Protein AF-A0A9D1J341-F1 (afdb_monomer)

Sequence (202 aa):
MEKDKKALEIASKKSSELDKSTTDIKDTVNNLKKAPIIKNTYTISENDKNKILEYIDKVDKTNADFKRTEKLSVTLNNVDTELEENREKIKILTENNEALSLKVDTLSKNIENKNKEIKELKKDNKHLEELVDYFKDLFGRLVNFIKHKMFGKDKEREDYWGFSKDLYEHGIFSDKTITDIKDDYKWNKENDKYKDHDDFEI

Structure (mmCIF, N/CA/C/O backbone):
data_AF-A0A9D1J341-F1
#
_entry.id   AF-A0A9D1J341-F1
#
loop_
_atom_site.group_PDB
_atom_site.id
_atom_site.type_symbol
_atom_site.label_atom_id
_atom_site.label_alt_id
_atom_site.label_comp_id
_atom_site.label_asym_id
_atom_site.label_entity_id
_atom_site.label_seq_id
_atom_site.pdbx_PDB_ins_code
_atom_site.Cartn_x
_atom_site.Cartn_y
_atom_site.Cartn_z
_atom_site.occupancy
_atom_site.B_iso_or_equiv
_atom_site.auth_seq_id
_atom_site.auth_comp_id
_atom_site.auth_asym_id
_atom_site.auth_atom_id
_atom_site.pdbx_PDB_model_num
ATOM 1 N N . MET A 1 1 ? -8.831 -7.422 37.171 1.00 61.59 1 MET A N 1
ATOM 2 C CA . MET A 1 1 ? -9.740 -8.136 36.246 1.00 61.59 1 MET A CA 1
ATOM 3 C C . MET A 1 1 ? -10.301 -9.432 36.829 1.00 61.59 1 MET A C 1
ATOM 5 O O . MET A 1 1 ? -11.484 -9.469 37.135 1.00 61.59 1 MET A O 1
ATOM 9 N N . GLU A 1 2 ? -9.517 -10.499 37.040 1.00 67.38 2 GLU A N 1
ATOM 10 C CA . GLU A 1 2 ? -10.102 -11.794 37.459 1.00 67.38 2 GLU A CA 1
ATOM 11 C C . GLU A 1 2 ? -10.645 -11.805 38.902 1.00 67.38 2 GLU A C 1
ATOM 13 O O . GLU A 1 2 ? -11.674 -12.419 39.192 1.00 67.38 2 GLU A O 1
ATOM 18 N N . LYS A 1 3 ? -9.996 -11.061 39.804 1.00 72.12 3 LYS A N 1
ATOM 19 C CA . LYS A 1 3 ? -10.470 -10.853 41.180 1.00 72.12 3 LYS A CA 1
ATOM 20 C C . LYS A 1 3 ? -11.786 -10.062 41.222 1.00 72.12 3 LYS A C 1
ATOM 22 O O . LYS A 1 3 ? -12.672 -10.403 42.001 1.00 72.12 3 LYS A O 1
ATOM 27 N N . ASP A 1 4 ? -11.930 -9.070 40.346 1.00 76.94 4 ASP A N 1
ATOM 28 C CA . ASP A 1 4 ? -13.109 -8.196 40.268 1.00 76.94 4 ASP A CA 1
ATOM 29 C C . ASP A 1 4 ? -14.305 -8.936 39.659 1.00 76.94 4 ASP A C 1
ATOM 31 O O . ASP A 1 4 ? -15.428 -8.818 40.144 1.00 76.94 4 ASP A O 1
ATOM 35 N N . LYS A 1 5 ? -14.054 -9.804 38.670 1.00 79.31 5 LYS A N 1
ATOM 36 C CA . LYS A 1 5 ? -15.070 -10.685 38.078 1.00 79.31 5 LYS A CA 1
ATOM 37 C C . LYS A 1 5 ? -15.665 -11.658 39.103 1.00 79.31 5 LYS A C 1
ATOM 39 O O . LYS A 1 5 ? -16.882 -11.787 39.191 1.00 79.31 5 LYS A O 1
ATOM 44 N N . LYS A 1 6 ? -14.823 -12.284 39.937 1.00 84.62 6 LYS A N 1
ATOM 45 C CA . LYS A 1 6 ? -15.282 -13.161 41.034 1.00 84.62 6 LYS A CA 1
ATOM 46 C C . LYS A 1 6 ? -16.080 -12.395 42.092 1.00 84.62 6 LYS A C 1
ATOM 48 O O . LYS A 1 6 ? -17.058 -12.919 42.618 1.00 84.62 6 LYS A O 1
ATOM 53 N N . ALA A 1 7 ? -15.683 -11.161 42.406 1.00 84.25 7 ALA A N 1
ATOM 54 C CA . ALA A 1 7 ? -16.419 -10.316 43.343 1.00 84.25 7 ALA A CA 1
ATOM 55 C C . ALA A 1 7 ? -17.815 -9.942 42.810 1.00 84.25 7 ALA A C 1
ATOM 57 O O . ALA A 1 7 ? -18.781 -10.003 43.572 1.00 84.25 7 ALA A O 1
ATOM 58 N N . LEU A 1 8 ? -17.929 -9.633 41.511 1.00 87.06 8 LEU A N 1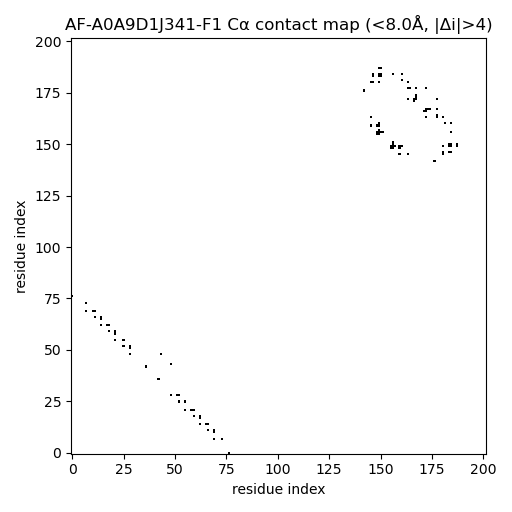
ATOM 59 C CA . LEU A 1 8 ? -19.206 -9.377 40.836 1.00 87.06 8 LEU A CA 1
ATOM 60 C C . LEU A 1 8 ? -20.118 -10.610 40.872 1.00 87.06 8 LEU A C 1
ATOM 62 O O . LEU A 1 8 ? -21.244 -10.520 41.338 1.00 87.06 8 LEU A O 1
ATOM 66 N N . GLU A 1 9 ? -19.618 -11.798 40.524 1.00 87.69 9 GLU A N 1
ATOM 67 C CA . GLU A 1 9 ? -20.426 -13.028 40.594 1.00 87.69 9 GLU A CA 1
ATOM 68 C C . GLU A 1 9 ? -20.990 -13.305 42.002 1.00 87.69 9 GLU A C 1
ATOM 70 O O . GLU A 1 9 ? -22.126 -13.763 42.150 1.00 87.69 9 GLU A O 1
ATOM 75 N N . ILE A 1 10 ? -20.215 -13.018 43.052 1.00 89.69 10 ILE A N 1
ATOM 76 C CA . ILE A 1 10 ? -20.666 -13.154 44.445 1.00 89.69 10 ILE A CA 1
ATOM 77 C C . ILE A 1 10 ? -21.732 -12.101 44.781 1.00 89.69 10 ILE A C 1
ATOM 79 O O . ILE A 1 10 ? -22.728 -12.427 45.430 1.00 89.69 10 ILE A O 1
ATOM 83 N N . ALA A 1 11 ? -21.534 -10.853 44.357 1.00 88.62 11 ALA A N 1
ATOM 84 C CA . ALA A 1 11 ? -22.495 -9.764 44.524 1.00 88.62 11 ALA A CA 1
ATOM 85 C C . ALA A 1 11 ? -23.854 -10.092 43.879 1.00 88.62 11 ALA A C 1
ATOM 87 O O . ALA A 1 11 ? -24.887 -9.999 44.546 1.00 88.62 11 ALA A O 1
ATOM 88 N N . SER A 1 12 ? -23.839 -10.570 42.635 1.00 90.62 12 SER A N 1
ATOM 89 C CA . SER A 1 12 ? -25.017 -11.007 41.876 1.00 90.62 12 SER A CA 1
ATOM 90 C C . SER A 1 12 ? -25.835 -12.076 42.609 1.00 90.62 12 SER A C 1
ATOM 92 O O . SER A 1 12 ? -27.064 -11.985 42.731 1.00 90.62 12 SER A O 1
ATOM 94 N N . LYS A 1 13 ? -25.145 -13.082 43.169 1.00 94.25 13 LYS A N 1
ATOM 95 C CA . LYS A 1 13 ? -25.777 -14.150 43.966 1.00 94.25 13 LYS A CA 1
ATOM 96 C C . LYS A 1 13 ? -26.444 -13.598 45.221 1.00 94.25 13 LYS A C 1
ATOM 98 O O . LYS A 1 13 ? -27.622 -13.866 45.440 1.00 94.25 13 LYS A O 1
ATOM 103 N N . LYS A 1 14 ? -25.731 -12.771 45.993 1.00 94.12 14 LYS A N 1
ATOM 104 C CA . LYS A 1 14 ? -26.267 -12.142 47.213 1.00 94.12 14 LYS A CA 1
ATOM 105 C C . LYS A 1 14 ? -27.485 -11.266 46.927 1.00 94.12 14 LYS A C 1
ATOM 107 O O . LYS A 1 14 ? -28.447 -11.292 47.685 1.00 94.12 14 LYS A O 1
ATOM 112 N N . SER A 1 15 ? -27.469 -10.518 45.825 1.00 94.44 15 SER A N 1
ATOM 113 C CA . SER A 1 15 ? -28.610 -9.698 45.408 1.00 94.44 15 SER A CA 1
ATOM 114 C C . SER A 1 15 ? -29.842 -10.549 45.080 1.00 94.44 15 SER A C 1
ATOM 116 O O . SER A 1 15 ? -30.954 -10.208 45.477 1.00 94.44 15 SER A O 1
ATOM 118 N N . SER A 1 16 ? -29.644 -11.691 44.419 1.00 94.38 16 SER A N 1
ATOM 119 C CA . SER A 1 16 ? -30.725 -12.633 44.097 1.00 94.38 16 SER A CA 1
ATOM 120 C C . SER A 1 16 ? -31.287 -13.338 45.338 1.00 94.38 16 SER A C 1
ATOM 122 O O . SER A 1 16 ? -32.481 -13.617 45.418 1.00 94.38 16 SER A O 1
ATOM 124 N N . GLU A 1 17 ? -30.432 -13.645 46.315 1.00 95.44 17 GLU A N 1
ATOM 125 C CA . GLU A 1 17 ? -30.852 -14.169 47.620 1.00 95.44 17 GLU A CA 1
ATOM 126 C C . GLU A 1 17 ? -31.676 -13.133 48.395 1.00 95.44 17 GLU A C 1
ATOM 128 O O . GLU A 1 17 ? -32.706 -13.479 48.976 1.00 95.44 17 GLU A O 1
ATOM 133 N N . LEU A 1 18 ? -31.278 -11.857 48.336 1.00 95.94 18 LEU A N 1
ATOM 134 C CA . LEU A 1 18 ? -31.971 -10.768 49.017 1.00 95.94 18 LEU A CA 1
ATOM 135 C C . LEU A 1 18 ? -33.395 -10.548 48.485 1.00 95.94 18 LEU A C 1
ATOM 137 O O . LEU A 1 18 ? -34.286 -10.287 49.290 1.00 95.94 18 LEU A O 1
ATOM 141 N N . ASP A 1 19 ? -33.650 -10.712 47.180 1.00 95.12 19 ASP A N 1
ATOM 142 C CA . ASP A 1 19 ? -35.023 -10.624 46.643 1.00 95.12 19 ASP A CA 1
ATOM 143 C C . ASP A 1 19 ? -35.941 -11.671 47.280 1.00 95.12 19 ASP A C 1
ATOM 145 O O . ASP A 1 19 ? -37.073 -11.368 47.664 1.00 95.12 19 ASP A O 1
ATOM 149 N N . LYS A 1 20 ? -35.446 -12.911 47.399 1.00 95.50 20 LYS A N 1
ATOM 150 C CA . LYS A 1 20 ? -36.206 -14.025 47.975 1.00 95.50 20 LYS A CA 1
ATOM 151 C C . LYS A 1 20 ? -36.526 -13.734 49.434 1.00 95.50 20 LYS A C 1
ATOM 153 O O . LYS A 1 20 ? -37.689 -13.739 49.814 1.00 95.50 20 LYS A O 1
ATOM 158 N N . SER A 1 21 ? -35.510 -13.378 50.222 1.00 95.25 21 SER A N 1
ATOM 159 C CA . SER A 1 21 ? -35.699 -13.060 51.641 1.00 95.25 21 SER A CA 1
ATOM 160 C C . SER A 1 21 ? -36.642 -11.876 51.858 1.00 95.25 21 SER A C 1
ATOM 162 O O . SER A 1 21 ? -37.476 -11.918 52.759 1.00 95.25 21 SER A O 1
ATOM 164 N N . THR A 1 22 ? -36.543 -10.826 51.039 1.00 95.88 22 THR A N 1
ATOM 165 C CA . THR A 1 22 ? -37.393 -9.635 51.182 1.00 95.88 22 THR A CA 1
ATOM 166 C C . THR A 1 22 ? -38.845 -9.952 50.817 1.00 95.88 22 THR A C 1
ATOM 168 O O . THR A 1 22 ? -39.751 -9.540 51.540 1.00 95.88 22 THR A O 1
ATOM 171 N N . THR A 1 23 ? -39.069 -10.780 49.788 1.00 95.50 23 THR A N 1
ATOM 172 C CA . THR A 1 23 ? -40.398 -11.300 49.412 1.00 95.50 23 THR A CA 1
ATOM 173 C C . THR A 1 23 ? -41.009 -12.151 50.530 1.00 95.50 23 THR A C 1
ATOM 175 O O . THR A 1 23 ? -42.116 -11.862 50.982 1.00 95.50 23 THR A O 1
ATOM 178 N N . ASP A 1 24 ? -40.263 -13.130 51.051 1.00 95.62 24 ASP A N 1
ATOM 179 C CA . ASP A 1 24 ? -40.734 -14.039 52.105 1.00 95.62 24 ASP A CA 1
ATOM 180 C C . ASP A 1 24 ? -41.125 -13.283 53.390 1.00 95.62 24 ASP A C 1
ATOM 182 O O . ASP A 1 24 ? -42.160 -13.549 54.015 1.00 95.62 24 ASP A O 1
ATOM 186 N N . ILE A 1 25 ? -40.309 -12.299 53.795 1.00 94.50 25 ILE A N 1
ATOM 187 C CA . ILE A 1 25 ? -40.585 -11.469 54.975 1.00 94.50 25 ILE A CA 1
ATOM 188 C C . ILE A 1 25 ? -41.807 -10.580 54.722 1.00 94.50 25 ILE A C 1
ATOM 190 O O . ILE A 1 25 ? -42.661 -10.459 55.603 1.00 94.50 25 ILE A O 1
ATOM 194 N N . LYS A 1 26 ? -41.928 -9.979 53.533 1.00 95.44 26 LYS A N 1
ATOM 195 C CA . LYS A 1 26 ? -43.073 -9.136 53.160 1.00 95.44 26 LYS A CA 1
ATOM 196 C C . LYS A 1 26 ? -44.385 -9.909 53.240 1.00 95.44 26 LYS A C 1
ATOM 198 O O . LYS A 1 26 ? -45.338 -9.429 53.858 1.00 95.44 26 LYS A O 1
ATOM 203 N N . ASP A 1 27 ? -44.407 -11.125 52.704 1.00 94.44 27 ASP A N 1
ATOM 204 C CA . ASP A 1 27 ? -45.562 -12.020 52.770 1.00 94.44 27 ASP A CA 1
ATOM 205 C C . ASP A 1 27 ? -45.895 -12.402 54.214 1.00 94.44 27 ASP A C 1
ATOM 207 O O . ASP A 1 27 ? -47.056 -12.346 54.629 1.00 94.44 27 ASP A O 1
ATOM 211 N N . THR A 1 28 ? -44.880 -12.713 55.022 1.00 93.12 28 THR A N 1
ATOM 212 C CA . THR A 1 28 ? -45.059 -13.019 56.449 1.00 93.12 28 THR A CA 1
ATOM 213 C C . THR A 1 28 ? -45.688 -11.843 57.202 1.00 93.12 28 THR A C 1
ATOM 215 O O . THR A 1 28 ? -46.667 -12.022 57.928 1.00 93.12 28 THR A O 1
ATOM 218 N N . VAL A 1 29 ? -45.167 -10.627 57.007 1.00 92.12 29 VAL A N 1
ATOM 219 C CA . VAL A 1 29 ? -45.644 -9.405 57.675 1.00 92.12 29 VAL A CA 1
ATOM 220 C C . VAL A 1 29 ? -47.069 -9.055 57.238 1.00 92.12 29 VAL A C 1
ATOM 222 O O . VAL A 1 29 ? -47.907 -8.705 58.076 1.00 92.12 29 VAL A O 1
ATOM 225 N N . ASN A 1 30 ? -47.382 -9.190 55.948 1.00 89.81 30 ASN A N 1
ATOM 226 C CA . ASN A 1 30 ? -48.723 -8.938 55.420 1.00 89.81 30 ASN A CA 1
ATOM 227 C C . ASN A 1 30 ? -49.770 -9.876 56.033 1.00 89.81 30 ASN A C 1
ATOM 229 O O . ASN A 1 30 ? -50.846 -9.406 56.411 1.00 89.81 30 ASN A O 1
ATOM 233 N N . ASN A 1 31 ? -49.417 -11.149 56.228 1.00 90.06 31 ASN A N 1
ATOM 234 C CA . ASN A 1 31 ? -50.301 -12.199 56.736 1.00 90.06 31 ASN A CA 1
ATOM 235 C C . ASN A 1 31 ? -50.441 -12.254 58.275 1.00 90.06 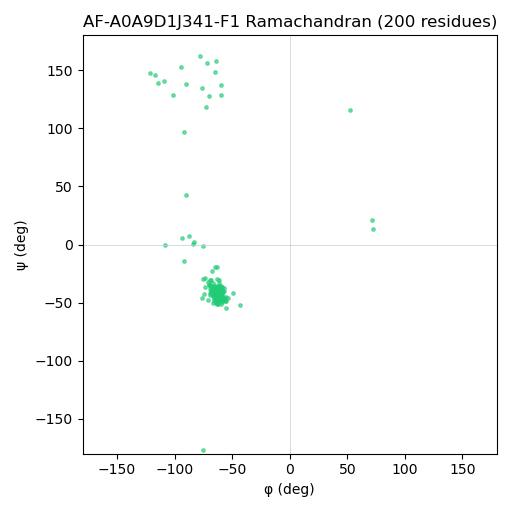31 ASN A C 1
ATOM 237 O O . ASN A 1 31 ? -51.155 -13.119 58.794 1.00 90.06 31 ASN A O 1
ATOM 241 N N . LEU A 1 32 ? -49.805 -11.344 59.028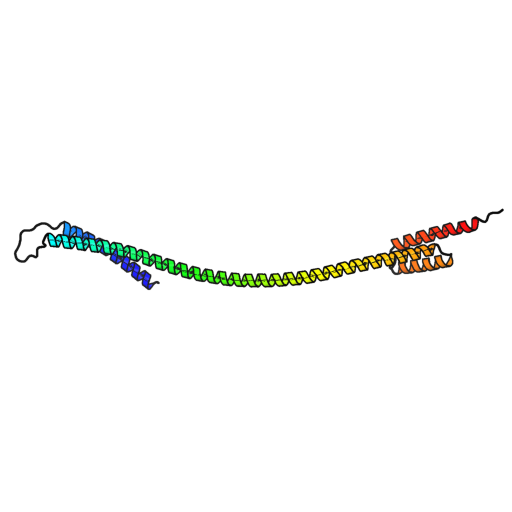 1.00 87.62 32 LEU A N 1
ATOM 242 C CA . LEU A 1 32 ? -49.960 -11.257 60.488 1.00 87.62 32 LEU A CA 1
ATOM 243 C C . LEU A 1 32 ? -51.426 -10.999 60.892 1.00 87.62 32 LEU A C 1
ATOM 245 O O . LEU A 1 32 ? -52.056 -10.049 60.421 1.00 87.62 32 LEU A O 1
ATOM 249 N N . LYS A 1 33 ? -51.953 -11.820 61.813 1.00 80.81 33 LYS A N 1
ATOM 250 C CA . LYS A 1 33 ? -53.325 -11.721 62.349 1.00 80.81 33 LYS A CA 1
ATOM 251 C C . LYS A 1 33 ? -53.373 -10.916 63.652 1.00 80.81 33 LYS A C 1
ATOM 253 O O . LYS A 1 33 ? -52.419 -10.914 64.425 1.00 80.81 33 LYS A O 1
ATOM 258 N N . LYS A 1 34 ? -54.520 -10.288 63.935 1.00 74.12 34 LYS A N 1
ATOM 259 C CA . LYS A 1 34 ? -54.796 -9.647 65.234 1.00 74.12 34 LYS A CA 1
ATOM 260 C C . LYS A 1 34 ? -54.970 -10.733 66.306 1.00 74.12 34 LYS A C 1
ATOM 262 O O . LYS A 1 34 ? -55.765 -11.649 66.107 1.00 74.12 34 LYS A O 1
ATOM 267 N N . ALA A 1 35 ? -54.240 -10.640 67.417 1.00 68.62 35 ALA A N 1
ATOM 268 C CA . ALA A 1 35 ? -54.277 -11.613 68.513 1.00 68.62 35 ALA A CA 1
ATOM 269 C C . ALA A 1 35 ? -54.677 -10.946 69.846 1.00 68.62 35 ALA A C 1
ATOM 271 O O . ALA A 1 35 ? -54.345 -9.777 70.055 1.00 68.62 35 ALA A O 1
ATOM 272 N N . PRO A 1 36 ? -55.379 -11.657 70.753 1.00 67.19 36 PRO A N 1
ATOM 273 C CA . PRO A 1 36 ? -55.638 -11.176 72.110 1.00 67.19 36 PRO A CA 1
ATOM 274 C C . PRO A 1 36 ? -54.328 -11.040 72.905 1.00 67.19 36 PRO A C 1
ATOM 276 O O . PRO A 1 36 ? -53.383 -11.795 72.688 1.00 67.19 36 PRO A O 1
ATOM 279 N N . ILE A 1 37 ? -54.264 -10.075 73.826 1.00 67.75 37 ILE A N 1
ATOM 280 C CA . ILE A 1 37 ? -53.054 -9.801 74.617 1.00 67.75 37 ILE A CA 1
ATOM 281 C C . ILE A 1 37 ? -52.855 -10.922 75.650 1.00 67.75 37 ILE A C 1
ATOM 283 O O . ILE A 1 37 ? -53.691 -11.104 76.535 1.00 67.75 37 ILE A O 1
ATOM 287 N N . ILE A 1 38 ? -51.739 -11.650 75.557 1.00 70.94 38 ILE A N 1
ATOM 288 C CA . ILE A 1 38 ? -51.344 -12.715 76.493 1.00 70.94 38 ILE A CA 1
ATOM 289 C C . ILE A 1 38 ? -50.149 -12.214 77.326 1.00 70.94 38 ILE A C 1
ATOM 291 O O . ILE A 1 38 ? -49.269 -11.516 76.819 1.00 70.94 38 ILE A O 1
ATOM 295 N N . LYS A 1 39 ? -50.103 -12.529 78.630 1.00 65.75 39 LYS A N 1
ATOM 296 C CA . LYS A 1 39 ? -48.951 -12.186 79.490 1.00 65.75 39 LYS A CA 1
ATOM 297 C C . LYS A 1 39 ? -47.676 -12.848 78.942 1.00 65.75 39 LYS A C 1
ATOM 299 O O . LYS A 1 39 ? -47.702 -14.025 78.601 1.00 65.75 39 LYS A O 1
ATOM 304 N N . ASN A 1 40 ? -46.566 -12.104 78.928 1.00 69.44 40 ASN A N 1
ATOM 305 C CA . ASN A 1 40 ? -45.233 -12.531 78.466 1.00 69.44 40 ASN A CA 1
ATOM 306 C C . ASN A 1 40 ? -45.056 -12.718 76.938 1.00 69.44 40 ASN A C 1
ATOM 308 O O . ASN A 1 40 ? -44.118 -13.395 76.526 1.00 69.44 40 ASN A O 1
ATOM 312 N N . THR A 1 41 ? -45.892 -12.108 76.086 1.00 73.12 41 THR A N 1
ATOM 313 C CA . THR A 1 41 ? -45.688 -12.093 74.618 1.00 73.12 41 THR A CA 1
ATOM 314 C C . THR A 1 41 ? -45.421 -10.685 74.082 1.00 73.12 41 THR A C 1
ATOM 316 O O . THR A 1 41 ? -46.105 -9.740 74.473 1.00 73.12 41 THR A O 1
ATOM 319 N N . TYR A 1 42 ? -44.477 -10.546 73.145 1.00 74.56 42 TYR A N 1
ATOM 320 C CA . TYR A 1 42 ? -44.270 -9.304 72.393 1.00 74.56 42 TYR A CA 1
ATOM 321 C C . TYR A 1 42 ? -45.355 -9.144 71.320 1.00 74.56 42 TYR A C 1
ATOM 323 O O . TYR A 1 42 ? -45.662 -10.092 70.600 1.00 74.56 42 TYR A O 1
ATOM 331 N N . THR A 1 43 ? -45.930 -7.947 71.208 1.00 79.31 43 THR A N 1
ATOM 332 C CA . THR A 1 43 ? -46.931 -7.608 70.184 1.00 79.31 43 THR A CA 1
ATOM 333 C C . THR A 1 43 ? -46.391 -6.507 69.278 1.00 79.31 43 THR A C 1
ATOM 335 O O . THR A 1 43 ? -45.639 -5.644 69.727 1.00 79.31 43 THR A O 1
ATOM 338 N N . ILE A 1 44 ? -46.748 -6.552 67.994 1.00 84.06 44 ILE A N 1
ATOM 339 C CA . ILE A 1 44 ? -46.400 -5.518 67.014 1.00 84.06 44 ILE A CA 1
ATOM 340 C C . ILE A 1 44 ? -47.625 -4.634 66.802 1.00 84.06 44 ILE A C 1
ATOM 342 O O . ILE A 1 44 ? -48.719 -5.134 66.534 1.00 84.06 44 ILE A O 1
ATOM 346 N N . SER A 1 45 ? -47.437 -3.319 66.923 1.00 87.31 45 SER A N 1
ATOM 347 C CA . SER A 1 45 ? -48.484 -2.353 66.604 1.00 87.31 45 SER A CA 1
ATOM 348 C C . SER A 1 45 ? -48.704 -2.272 65.091 1.00 87.31 45 SER A C 1
ATOM 350 O O . SER A 1 45 ? -47.804 -2.545 64.298 1.00 87.31 45 SER A O 1
ATOM 352 N N . GLU A 1 46 ? -49.891 -1.845 64.666 1.00 86.62 46 GLU A N 1
ATOM 353 C CA . GLU A 1 46 ? -50.185 -1.642 63.240 1.00 86.62 46 GLU A CA 1
ATOM 354 C C . GLU A 1 46 ? -49.267 -0.573 62.615 1.00 86.62 46 GLU A C 1
ATOM 356 O O . GLU A 1 46 ? -48.824 -0.711 61.477 1.00 86.62 46 GLU A O 1
ATOM 361 N N . ASN A 1 47 ? -48.880 0.437 63.400 1.00 90.50 47 ASN A N 1
ATOM 362 C CA . ASN A 1 47 ? -47.909 1.447 62.986 1.00 90.50 47 ASN A CA 1
ATOM 363 C C . ASN A 1 47 ? -46.514 0.842 62.752 1.00 90.50 47 ASN A C 1
ATOM 365 O O . ASN A 1 47 ? -45.879 1.115 61.737 1.00 90.50 47 ASN A O 1
ATOM 369 N N . ASP A 1 48 ? -46.034 -0.008 63.663 1.00 91.69 48 ASP A N 1
ATOM 370 C CA . ASP A 1 48 ? -44.717 -0.637 63.514 1.00 91.69 48 ASP A CA 1
ATOM 371 C C . ASP A 1 48 ? -44.710 -1.692 62.401 1.00 91.69 48 ASP A C 1
ATOM 373 O O . ASP A 1 48 ? -43.720 -1.797 61.679 1.00 91.69 48 ASP A O 1
ATOM 377 N N . LYS A 1 49 ? -45.832 -2.395 62.172 1.00 91.19 49 LYS A N 1
ATOM 378 C CA . LYS A 1 49 ? -46.030 -3.239 60.981 1.00 91.19 49 LYS A CA 1
ATOM 379 C C . LYS A 1 49 ? -45.821 -2.431 59.696 1.00 91.19 49 LYS A C 1
ATOM 381 O O . LYS A 1 49 ? -45.074 -2.865 58.822 1.00 91.19 49 LYS A O 1
ATOM 386 N N . ASN A 1 50 ? -46.436 -1.252 59.592 1.00 93.00 50 ASN A N 1
ATOM 387 C CA . ASN A 1 50 ? -46.296 -0.397 58.411 1.00 93.00 50 ASN A CA 1
ATOM 388 C C . ASN A 1 50 ? -44.857 0.109 58.233 1.00 93.00 50 ASN A C 1
ATOM 390 O O . ASN A 1 50 ? -44.339 0.064 57.121 1.00 93.00 50 ASN A O 1
ATOM 394 N N . LYS A 1 51 ? -44.161 0.487 59.316 1.00 95.88 51 LYS A N 1
ATOM 395 C CA . LYS A 1 51 ? -42.732 0.857 59.251 1.00 95.88 51 LYS A CA 1
ATOM 396 C C . LYS A 1 51 ? -41.851 -0.283 58.733 1.00 95.88 51 LYS A C 1
ATOM 398 O O . LYS A 1 51 ? -40.904 -0.031 57.991 1.00 95.88 51 LYS A O 1
ATOM 403 N N . ILE A 1 52 ? -42.144 -1.528 59.120 1.00 95.00 52 ILE A N 1
ATOM 404 C CA . ILE A 1 52 ? -41.427 -2.708 58.616 1.00 95.00 52 ILE A CA 1
ATOM 405 C C . ILE A 1 52 ? -41.669 -2.869 57.111 1.00 95.00 52 ILE A C 1
ATOM 407 O O . ILE A 1 52 ? -40.710 -3.058 56.368 1.00 95.00 52 ILE A O 1
ATOM 411 N N . LEU A 1 53 ? -42.916 -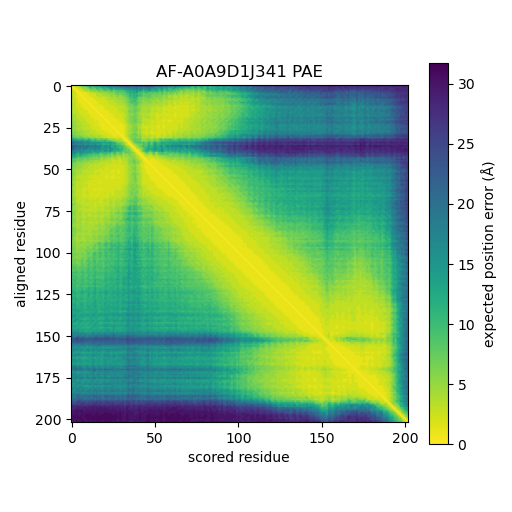2.741 56.647 1.00 94.81 53 LEU A N 1
ATOM 412 C CA . LEU A 1 53 ? -43.241 -2.803 55.216 1.00 94.81 53 LEU A CA 1
ATOM 413 C C . LEU A 1 53 ? -42.542 -1.694 54.415 1.00 94.81 53 LEU A C 1
ATOM 415 O O . LEU A 1 53 ? -41.959 -1.970 53.370 1.00 94.81 53 LEU A O 1
ATOM 419 N N . GLU A 1 54 ? -42.509 -0.464 54.931 1.00 97.00 54 GLU A N 1
ATOM 420 C CA . GLU A 1 54 ? -41.757 0.634 54.311 1.00 97.00 54 GLU A CA 1
ATOM 421 C C . GLU A 1 54 ? -40.249 0.354 54.251 1.00 97.00 54 GLU A C 1
ATOM 423 O O . GLU A 1 54 ? -39.580 0.736 53.288 1.00 97.00 54 GLU A O 1
ATOM 428 N N . TYR A 1 55 ? -39.687 -0.291 55.277 1.00 97.19 55 TYR A N 1
ATOM 429 C CA . TYR A 1 55 ? -38.281 -0.689 55.278 1.00 97.19 55 TYR A CA 1
ATOM 430 C C . TYR A 1 55 ? -38.000 -1.768 54.227 1.00 97.19 55 TYR A C 1
ATOM 432 O O . TYR A 1 55 ? -37.040 -1.637 53.474 1.00 97.19 55 TYR A O 1
ATOM 440 N N . ILE A 1 56 ? -38.860 -2.782 54.126 1.00 97.06 56 ILE A N 1
ATOM 441 C CA . ILE A 1 56 ? -38.805 -3.827 53.091 1.00 97.06 56 ILE A CA 1
ATOM 442 C C . ILE A 1 56 ? -38.829 -3.190 51.693 1.00 97.06 56 ILE A C 1
ATOM 444 O O . ILE A 1 56 ? -37.953 -3.477 50.882 1.00 97.06 56 ILE A O 1
ATOM 448 N N . ASP A 1 57 ? -39.730 -2.237 51.437 1.00 96.31 57 ASP A N 1
ATOM 449 C CA . ASP A 1 57 ? -39.776 -1.512 50.158 1.00 96.31 57 ASP A CA 1
ATOM 450 C C . ASP A 1 57 ? -38.486 -0.722 49.871 1.00 96.31 57 ASP A C 1
ATOM 452 O O . ASP A 1 57 ? -38.061 -0.599 48.718 1.00 96.31 57 ASP A O 1
ATOM 456 N N . LYS A 1 58 ? -37.842 -0.157 50.903 1.00 97.69 58 LYS A N 1
ATOM 457 C CA . LYS A 1 58 ? -36.534 0.506 50.755 1.00 97.69 58 LYS A CA 1
ATOM 458 C C . LYS A 1 58 ? -35.431 -0.499 50.426 1.00 97.69 58 LYS A C 1
ATOM 460 O O . LYS A 1 58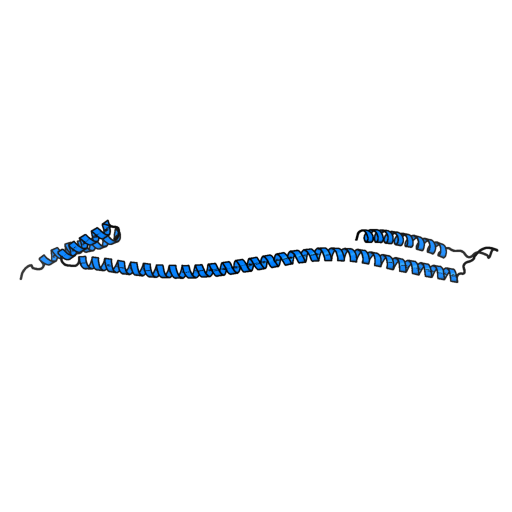 ? -34.575 -0.183 49.598 1.00 97.69 58 LYS A O 1
ATOM 465 N N . VAL A 1 59 ? -35.448 -1.682 51.040 1.00 97.00 59 VAL A N 1
ATOM 466 C CA . VAL A 1 59 ? -34.509 -2.773 50.737 1.00 97.00 59 VAL A CA 1
ATOM 467 C C . VAL A 1 59 ? -34.683 -3.235 49.288 1.00 97.00 59 VAL A C 1
ATOM 469 O O . VAL A 1 59 ? -33.693 -3.265 48.561 1.00 97.00 59 VAL A O 1
ATOM 472 N N . ASP A 1 60 ? -35.919 -3.469 48.833 1.00 96.81 60 ASP A N 1
ATOM 473 C CA . ASP A 1 60 ? -36.231 -3.856 47.447 1.00 96.81 60 ASP A CA 1
ATOM 474 C C . ASP A 1 60 ? -35.690 -2.830 46.436 1.00 96.81 60 ASP A C 1
ATOM 476 O O . ASP A 1 60 ? -34.990 -3.179 45.479 1.00 96.81 60 ASP A O 1
ATOM 480 N N . LYS A 1 61 ? -35.961 -1.537 46.668 1.00 97.00 61 LYS A N 1
ATOM 481 C CA . LYS A 1 61 ? -35.465 -0.443 45.812 1.00 97.00 61 LYS A CA 1
ATOM 482 C C . LYS A 1 61 ? -33.938 -0.390 45.785 1.00 97.00 61 LYS A C 1
ATOM 484 O O . LYS A 1 61 ? -33.349 -0.290 44.711 1.00 97.00 61 LYS A O 1
ATOM 489 N N . THR A 1 62 ? -33.303 -0.516 46.948 1.00 96.75 62 THR A N 1
ATOM 490 C CA . THR A 1 62 ? -31.838 -0.516 47.068 1.00 96.75 62 THR A CA 1
ATOM 491 C C . THR A 1 62 ? -31.223 -1.711 46.338 1.00 96.75 62 THR A C 1
ATOM 493 O O . THR A 1 62 ? -30.225 -1.557 45.637 1.00 96.75 62 THR A O 1
ATOM 496 N N . ASN A 1 63 ? -31.829 -2.898 46.439 1.00 96.50 63 ASN A N 1
ATOM 497 C CA . ASN A 1 63 ? -31.359 -4.091 45.738 1.00 96.50 63 ASN A CA 1
ATOM 498 C C . ASN A 1 63 ? -31.501 -3.951 44.212 1.00 96.50 63 ASN A C 1
ATOM 500 O O . ASN A 1 63 ? -30.624 -4.374 43.457 1.00 96.50 63 ASN A O 1
ATOM 504 N N . ALA A 1 64 ? -32.569 -3.302 43.741 1.00 95.88 64 ALA A N 1
ATOM 505 C CA . ALA A 1 64 ? -32.732 -2.983 42.325 1.00 95.88 64 ALA A CA 1
ATOM 506 C C . ALA A 1 64 ? -31.639 -2.022 41.815 1.00 95.88 64 ALA A C 1
ATOM 508 O O . ALA A 1 64 ? -31.076 -2.248 40.741 1.00 95.88 64 ALA A O 1
ATOM 509 N N . ASP A 1 65 ? -31.295 -0.984 42.584 1.00 95.75 65 ASP A N 1
ATOM 510 C CA . ASP A 1 65 ? -30.192 -0.070 42.254 1.00 95.75 65 ASP A CA 1
ATOM 511 C C . ASP A 1 65 ? -28.826 -0.768 42.290 1.00 95.75 65 ASP A C 1
ATOM 513 O O . ASP A 1 65 ? -27.968 -0.524 41.433 1.00 95.75 65 ASP A O 1
ATOM 517 N N . PHE A 1 66 ? -28.639 -1.710 43.215 1.00 94.56 66 PHE A N 1
ATOM 518 C CA . PHE A 1 66 ? -27.442 -2.541 43.277 1.00 94.56 66 PHE A CA 1
ATOM 519 C C . PHE A 1 66 ? -27.250 -3.378 42.001 1.00 94.56 66 PHE A C 1
ATOM 521 O O . PHE A 1 66 ? -26.181 -3.325 41.392 1.00 94.56 66 PHE A O 1
ATOM 528 N N . LYS A 1 67 ? -28.294 -4.065 41.518 1.00 93.94 67 LYS A N 1
ATOM 529 C CA . LYS A 1 67 ? -28.248 -4.830 40.252 1.00 93.94 67 LYS A CA 1
ATOM 530 C C . LYS A 1 67 ? -27.921 -3.956 39.042 1.00 93.94 67 LYS A C 1
ATOM 532 O O . LYS A 1 67 ? -27.179 -4.365 38.148 1.00 93.94 67 LYS A O 1
ATOM 537 N N . ARG A 1 68 ? -28.466 -2.733 38.995 1.00 94.50 68 ARG A N 1
ATOM 538 C CA . ARG A 1 68 ? -28.132 -1.757 37.940 1.00 94.50 68 ARG A CA 1
ATOM 539 C C . ARG A 1 68 ? -26.649 -1.390 37.982 1.00 94.50 68 ARG A C 1
ATOM 541 O O . ARG A 1 68 ? -26.005 -1.345 36.936 1.00 94.50 68 ARG A O 1
ATOM 548 N N . THR A 1 69 ? -26.114 -1.175 39.181 1.00 92.19 69 THR A N 1
ATOM 549 C CA . THR A 1 69 ? -24.701 -0.833 39.402 1.00 92.19 69 THR A CA 1
ATOM 550 C C . THR A 1 69 ? -23.771 -1.980 39.016 1.00 92.19 69 THR A C 1
ATOM 552 O O . THR A 1 69 ? -22.752 -1.758 38.366 1.00 92.19 69 THR A O 1
ATOM 555 N N . GLU A 1 70 ? -24.139 -3.219 39.330 1.00 90.00 70 GLU A N 1
ATOM 556 C CA . GLU A 1 70 ? -23.409 -4.403 38.881 1.00 90.00 70 GLU A CA 1
ATOM 557 C C . GLU A 1 70 ? -23.335 -4.483 37.350 1.00 90.00 70 GLU A C 1
ATOM 559 O O . GLU A 1 70 ? -22.246 -4.634 36.788 1.00 90.00 70 GLU A O 1
ATOM 564 N N . LYS A 1 71 ? -24.473 -4.322 36.660 1.00 90.25 71 LYS A N 1
ATOM 565 C CA . LYS A 1 71 ? -24.501 -4.329 35.191 1.00 90.25 71 LYS A CA 1
ATOM 566 C C . LYS A 1 71 ? -23.592 -3.242 34.610 1.00 90.25 71 LYS A C 1
ATOM 568 O O . LYS A 1 71 ? -22.887 -3.488 33.627 1.00 90.25 71 LYS A O 1
ATOM 573 N N . LEU A 1 72 ? -23.591 -2.055 35.219 1.00 93.44 72 LEU A N 1
ATOM 574 C CA . LEU A 1 72 ? -22.705 -0.961 34.827 1.00 93.44 72 LEU A CA 1
ATOM 575 C C . LEU A 1 72 ? -21.230 -1.337 35.021 1.00 93.44 72 LEU A C 1
ATOM 577 O O . LEU A 1 72 ? -20.430 -1.101 34.124 1.00 93.44 72 LEU A O 1
ATOM 581 N N . SER A 1 73 ? -20.875 -1.976 36.137 1.00 91.00 73 SER A N 1
ATOM 582 C CA . SER A 1 73 ? -19.501 -2.413 36.410 1.00 91.00 73 SER A CA 1
ATOM 583 C C . SER A 1 73 ? -18.994 -3.439 35.389 1.00 91.00 73 SER A C 1
ATOM 585 O O . SER A 1 73 ? -17.884 -3.296 34.879 1.00 91.00 73 SER A O 1
ATOM 587 N N . VAL A 1 74 ? -19.819 -4.426 35.019 1.00 88.38 74 VAL A N 1
ATOM 588 C CA . VAL A 1 74 ? -19.476 -5.387 33.953 1.00 88.38 74 VAL A CA 1
ATOM 589 C C . VAL A 1 74 ? -19.282 -4.673 32.614 1.00 88.38 74 VAL A C 1
ATOM 591 O O . VAL A 1 74 ? -18.317 -4.943 31.904 1.00 88.38 74 VAL A O 1
ATOM 594 N N . THR A 1 75 ? -20.170 -3.730 32.288 1.00 91.44 75 THR A N 1
ATOM 595 C CA . THR A 1 75 ? -20.081 -2.953 31.043 1.00 91.44 75 THR A CA 1
ATOM 596 C C . THR A 1 75 ? -18.796 -2.124 30.999 1.00 91.44 75 THR A C 1
ATOM 598 O O . THR A 1 75 ? -18.123 -2.112 29.974 1.00 91.44 75 THR A O 1
ATOM 601 N N . LEU A 1 76 ? -18.415 -1.485 32.109 1.00 93.25 76 LEU A N 1
ATOM 602 C CA . LEU A 1 76 ? -17.178 -0.707 32.202 1.00 93.25 76 LEU A CA 1
ATOM 603 C C . LEU A 1 76 ? -15.929 -1.570 31.999 1.00 93.25 76 LEU A C 1
ATOM 605 O O . LEU A 1 76 ? -15.042 -1.157 31.263 1.00 93.25 76 LEU A O 1
ATOM 609 N N . ASN A 1 77 ? -15.874 -2.774 32.577 1.00 89.12 77 ASN A N 1
ATOM 610 C CA . ASN A 1 77 ? -14.744 -3.688 32.369 1.00 89.12 77 ASN A CA 1
ATOM 611 C C . ASN A 1 77 ? -14.603 -4.118 30.899 1.00 89.12 77 ASN A C 1
ATOM 613 O O . ASN A 1 77 ? -13.487 -4.230 30.389 1.00 89.12 77 ASN A O 1
ATOM 617 N N . ASN A 1 78 ? -15.726 -4.353 30.213 1.00 90.19 78 ASN A N 1
ATOM 618 C CA . ASN A 1 78 ? -15.707 -4.684 28.788 1.00 90.19 78 ASN A CA 1
ATOM 619 C C . ASN A 1 78 ? -15.201 -3.497 27.957 1.00 90.19 78 ASN A C 1
ATOM 621 O O . ASN A 1 78 ? -14.326 -3.679 27.119 1.00 90.19 78 ASN A O 1
ATOM 625 N N . VAL A 1 79 ? -15.695 -2.286 28.237 1.00 95.44 79 VAL A N 1
ATOM 626 C CA . VAL A 1 79 ? -15.236 -1.057 27.570 1.00 95.44 79 VAL A CA 1
ATOM 627 C C . VAL A 1 79 ? -13.742 -0.823 27.798 1.00 95.44 79 VAL A C 1
ATOM 629 O O . VAL A 1 79 ? -13.038 -0.479 26.857 1.00 95.44 79 VAL A O 1
ATOM 632 N N . ASP A 1 80 ? -13.241 -1.032 29.016 1.00 93.38 80 ASP A N 1
ATOM 633 C CA . ASP A 1 80 ? -11.816 -0.883 29.341 1.00 93.38 80 ASP A CA 1
ATOM 634 C C . ASP A 1 80 ? -10.946 -1.861 28.532 1.00 93.38 80 ASP A C 1
ATOM 636 O O . ASP A 1 80 ? -9.951 -1.470 27.925 1.00 93.38 80 ASP A O 1
ATOM 640 N N . THR A 1 81 ? -11.392 -3.117 28.420 1.00 92.31 81 THR A N 1
ATOM 641 C CA . THR A 1 81 ? -10.715 -4.143 27.608 1.00 92.31 81 THR A CA 1
ATOM 642 C C . THR A 1 81 ? -10.704 -3.766 26.123 1.00 92.31 81 THR A C 1
ATOM 644 O O . THR A 1 81 ? -9.656 -3.809 25.482 1.00 92.31 81 THR A O 1
ATOM 647 N N . GLU A 1 82 ? -11.847 -3.345 25.572 1.00 96.56 82 GLU A N 1
ATOM 648 C CA . GLU A 1 82 ? -11.943 -2.904 24.174 1.00 96.56 82 GLU A CA 1
ATOM 649 C C . GLU A 1 82 ? -11.069 -1.671 23.896 1.00 96.56 82 GLU A C 1
ATOM 651 O O . GLU A 1 82 ? -10.470 -1.563 22.824 1.00 96.56 82 GLU A O 1
ATOM 656 N N . LEU A 1 83 ? -10.970 -0.736 24.847 1.00 98.25 83 LEU A N 1
ATOM 657 C CA . LEU A 1 83 ? -10.108 0.439 24.727 1.00 98.25 83 LEU A CA 1
ATOM 658 C C . LEU A 1 83 ? -8.626 0.059 24.682 1.00 98.25 83 LEU A C 1
ATOM 660 O O . LEU A 1 83 ? -7.906 0.598 23.841 1.00 98.25 83 LEU A O 1
ATOM 664 N N . GLU A 1 84 ? -8.176 -0.865 25.529 1.00 97.00 84 GLU A N 1
ATOM 665 C CA . GLU A 1 84 ? -6.798 -1.372 25.500 1.00 97.00 84 GLU A CA 1
ATOM 666 C C . GLU A 1 84 ? -6.482 -2.085 24.179 1.00 97.00 84 GLU A C 1
ATOM 668 O O . GLU A 1 84 ? -5.493 -1.764 23.516 1.00 97.00 84 GLU A O 1
ATOM 673 N N . GLU A 1 85 ? -7.366 -2.969 23.709 1.00 97.25 85 GLU A N 1
ATOM 674 C CA . GLU A 1 85 ? -7.193 -3.623 22.407 1.00 97.25 85 GLU A CA 1
ATOM 675 C C . GLU A 1 85 ? -7.138 -2.615 21.250 1.00 97.25 85 GLU A C 1
ATOM 677 O O . GLU A 1 85 ? -6.350 -2.760 20.311 1.00 97.25 85 GLU A O 1
ATOM 682 N N . ASN A 1 86 ? -7.979 -1.580 21.297 1.00 98.50 86 ASN A N 1
ATOM 683 C CA . ASN A 1 86 ? -8.002 -0.544 20.273 1.00 98.50 86 ASN A CA 1
ATOM 684 C C . ASN A 1 86 ? -6.753 0.345 20.320 1.00 98.50 86 ASN A C 1
ATOM 686 O O . ASN A 1 86 ? -6.268 0.739 19.260 1.00 98.50 86 ASN A O 1
ATOM 690 N N . ARG A 1 87 ? -6.190 0.621 21.503 1.00 98.56 87 ARG A N 1
ATOM 691 C CA . ARG A 1 87 ? -4.914 1.344 21.644 1.00 98.56 87 ARG A CA 1
ATOM 692 C C . ARG A 1 87 ? -3.772 0.600 20.962 1.00 98.56 87 ARG A C 1
ATOM 694 O O . ARG A 1 87 ? -3.041 1.211 20.184 1.00 98.56 87 ARG A O 1
ATOM 701 N N . GLU A 1 88 ? -3.665 -0.710 21.174 1.00 98.31 88 GLU A N 1
ATOM 702 C CA . GLU A 1 88 ? -2.637 -1.527 20.517 1.00 98.31 88 GLU A CA 1
ATOM 703 C C . GLU A 1 88 ? -2.828 -1.576 18.994 1.00 98.31 88 GLU A C 1
ATOM 705 O O . GLU A 1 88 ? -1.874 -1.392 18.235 1.00 98.31 88 GLU A O 1
ATOM 710 N N . LYS A 1 89 ? -4.072 -1.718 18.513 1.00 98.56 89 LYS A N 1
ATOM 711 C CA . LYS A 1 89 ? -4.370 -1.644 17.069 1.00 98.56 89 LYS A CA 1
ATOM 712 C C . LYS A 1 89 ? -3.963 -0.294 16.472 1.00 98.56 89 LYS A C 1
ATOM 714 O O . LYS A 1 89 ? -3.357 -0.263 15.402 1.00 98.56 89 LYS A O 1
ATOM 719 N N . ILE A 1 90 ? -4.272 0.815 17.149 1.00 98.62 90 ILE A N 1
ATOM 720 C CA . ILE A 1 90 ? -3.898 2.168 16.706 1.00 98.62 90 ILE A CA 1
ATOM 721 C C . ILE A 1 90 ? -2.377 2.315 16.643 1.00 98.62 90 ILE A C 1
ATOM 723 O O . ILE A 1 90 ? -1.864 2.864 15.667 1.00 98.62 90 ILE A O 1
ATOM 727 N N . LYS A 1 91 ? -1.651 1.796 17.636 1.00 98.62 91 LYS A N 1
ATOM 728 C CA . LYS A 1 91 ? -0.187 1.828 17.660 1.00 98.62 91 LYS A CA 1
ATOM 729 C C . LYS A 1 91 ? 0.413 1.103 16.452 1.00 98.62 91 LYS A C 1
ATOM 731 O O . LYS A 1 91 ? 1.179 1.708 15.708 1.00 98.62 91 LYS A O 1
ATOM 736 N N . ILE A 1 92 ? -0.019 -0.133 16.189 1.00 98.50 92 ILE A N 1
ATOM 737 C CA . ILE A 1 92 ? 0.443 -0.925 15.035 1.00 98.50 92 ILE A CA 1
ATOM 738 C C . ILE A 1 92 ? 0.129 -0.213 13.710 1.00 98.50 92 ILE A C 1
ATOM 740 O O . ILE A 1 92 ? 0.966 -0.152 12.811 1.00 98.50 92 ILE A O 1
ATOM 744 N N . LEU A 1 93 ? -1.080 0.339 13.567 1.00 98.69 93 LEU A N 1
ATOM 745 C CA . LEU A 1 93 ? -1.465 1.084 12.364 1.00 98.69 93 LEU A CA 1
ATOM 746 C C . LEU A 1 93 ? -0.628 2.356 12.176 1.00 98.69 93 LEU A C 1
ATOM 748 O O . LEU A 1 93 ? -0.303 2.706 11.042 1.00 98.69 93 LEU A O 1
ATOM 752 N N . THR A 1 94 ? -0.258 3.022 13.268 1.00 98.56 94 THR A N 1
ATOM 753 C CA . THR A 1 94 ? 0.592 4.218 13.237 1.00 98.56 94 THR A CA 1
ATOM 754 C C . THR A 1 94 ? 2.000 3.871 12.760 1.00 98.56 94 THR A C 1
ATOM 756 O O . THR A 1 94 ? 2.467 4.458 11.787 1.00 98.56 94 THR A O 1
ATOM 759 N N . GLU A 1 95 ? 2.627 2.851 13.351 1.00 98.31 95 GLU A N 1
ATOM 760 C CA . GLU A 1 95 ? 3.956 2.366 12.946 1.00 98.31 95 GLU A CA 1
ATOM 761 C C . GLU A 1 95 ? 3.975 1.923 11.468 1.00 98.31 95 GLU A C 1
ATOM 763 O O . GLU A 1 95 ? 4.891 2.254 10.710 1.00 98.31 95 GLU A O 1
ATOM 768 N N . ASN A 1 96 ? 2.922 1.235 11.011 1.00 98.44 96 ASN A N 1
ATOM 769 C CA . ASN A 1 96 ? 2.784 0.835 9.609 1.00 98.44 96 ASN A CA 1
ATOM 770 C C . ASN A 1 96 ? 2.671 2.036 8.657 1.00 98.44 96 ASN A C 1
ATOM 772 O O . ASN A 1 96 ? 3.269 2.025 7.578 1.00 98.44 96 ASN A O 1
ATOM 776 N N . ASN A 1 97 ? 1.920 3.071 9.035 1.00 98.50 97 ASN A N 1
ATOM 777 C CA . ASN A 1 97 ? 1.790 4.284 8.228 1.00 98.50 97 ASN A CA 1
ATOM 778 C C . ASN A 1 97 ? 3.117 5.048 8.128 1.00 98.50 97 ASN A C 1
ATOM 780 O O . ASN A 1 97 ? 3.462 5.519 7.044 1.00 98.50 97 ASN A O 1
ATOM 784 N N . GLU A 1 98 ? 3.891 5.124 9.213 1.00 98.50 98 GLU A N 1
ATOM 785 C CA . GLU A 1 98 ? 5.235 5.716 9.197 1.00 98.50 98 GLU A CA 1
ATOM 786 C C . GLU A 1 98 ? 6.173 4.952 8.249 1.00 98.50 98 GLU A C 1
ATOM 788 O O . GLU A 1 98 ? 6.828 5.554 7.392 1.00 98.50 98 GLU A O 1
ATOM 793 N N . ALA A 1 99 ? 6.177 3.616 8.321 1.00 98.50 99 ALA A N 1
ATOM 794 C CA . ALA A 1 99 ? 6.969 2.773 7.426 1.00 98.50 99 ALA A CA 1
ATOM 795 C C . ALA A 1 99 ? 6.567 2.942 5.948 1.00 98.50 99 ALA A C 1
ATOM 797 O O . ALA A 1 99 ? 7.427 3.007 5.060 1.00 98.50 99 ALA A O 1
ATOM 798 N N . LEU A 1 100 ? 5.264 3.050 5.668 1.00 98.56 100 LEU A N 1
ATOM 799 C CA . LEU A 1 100 ? 4.756 3.328 4.324 1.00 98.56 100 LEU A CA 1
ATOM 800 C C . LEU A 1 100 ? 5.196 4.707 3.824 1.00 98.56 100 LEU A C 1
ATOM 802 O O . LEU A 1 100 ? 5.628 4.810 2.675 1.00 98.56 100 LEU A O 1
ATOM 806 N N . SER A 1 101 ? 5.154 5.735 4.675 1.00 98.44 101 SER A N 1
ATOM 807 C CA . SER A 1 101 ? 5.616 7.084 4.328 1.00 98.44 101 SER A CA 1
ATOM 808 C C . SER A 1 101 ? 7.086 7.079 3.901 1.00 98.44 101 SER A C 1
ATOM 810 O O . SER A 1 101 ? 7.420 7.564 2.822 1.00 98.44 101 SER A O 1
ATOM 812 N N . LEU A 1 102 ? 7.962 6.427 4.674 1.00 98.50 102 LEU A N 1
ATOM 813 C CA . LEU A 1 102 ? 9.390 6.313 4.342 1.00 98.50 102 LEU A CA 1
ATOM 814 C C . LEU A 1 102 ? 9.630 5.595 3.004 1.00 98.50 102 LEU A C 1
ATOM 816 O O . LEU A 1 102 ? 10.522 5.962 2.226 1.00 98.50 102 LEU A O 1
ATOM 820 N N . LYS A 1 103 ? 8.826 4.567 2.705 1.00 98.44 103 LYS A N 1
ATOM 821 C CA . LYS A 1 103 ? 8.896 3.848 1.428 1.00 98.44 103 LYS A CA 1
ATOM 822 C C . LYS A 1 103 ? 8.464 4.735 0.260 1.00 98.44 103 LYS A C 1
ATOM 824 O O . LYS A 1 103 ? 9.123 4.716 -0.781 1.00 98.44 103 LYS A O 1
ATOM 829 N N . VAL A 1 104 ? 7.398 5.516 0.429 1.00 98.62 104 VAL A N 1
ATOM 830 C CA . VAL A 1 104 ? 6.924 6.483 -0.574 1.00 98.62 104 VAL A CA 1
ATOM 831 C C . VAL A 1 104 ? 7.987 7.545 -0.850 1.00 98.62 104 VAL A C 1
ATOM 833 O O . VAL A 1 104 ? 8.290 7.807 -2.016 1.00 98.62 104 VAL A O 1
ATOM 836 N N . ASP A 1 105 ? 8.625 8.086 0.187 1.00 98.56 105 ASP A N 1
ATOM 837 C CA . ASP A 1 105 ? 9.694 9.079 0.038 1.00 98.56 105 ASP A CA 1
ATOM 838 C C . ASP A 1 105 ? 10.896 8.512 -0.725 1.00 98.56 105 ASP A C 1
ATOM 840 O O . ASP A 1 105 ? 11.446 9.150 -1.627 1.00 98.56 105 ASP A O 1
ATOM 844 N N . THR A 1 106 ? 11.285 7.276 -0.404 1.00 98.56 106 THR A N 1
ATOM 845 C CA . THR A 1 106 ? 12.393 6.583 -1.077 1.00 98.56 106 THR A CA 1
ATOM 846 C C . THR A 1 106 ? 12.087 6.340 -2.555 1.00 98.56 106 THR A C 1
ATOM 848 O O . THR A 1 106 ? 12.920 6.614 -3.421 1.00 98.56 106 THR A O 1
ATOM 851 N N . LEU A 1 107 ? 10.881 5.855 -2.866 1.00 98.69 107 LEU A N 1
ATOM 852 C CA . LEU A 1 107 ? 10.448 5.639 -4.247 1.00 98.69 107 LEU A CA 1
ATOM 853 C C . LEU A 1 107 ? 10.378 6.953 -5.029 1.00 98.69 107 LEU A C 1
ATOM 855 O O . LEU A 1 107 ? 10.813 6.993 -6.178 1.00 98.69 107 LEU A O 1
ATOM 859 N N . SER A 1 108 ? 9.912 8.030 -4.398 1.00 98.62 108 SER A N 1
ATOM 860 C CA . SER A 1 108 ? 9.831 9.356 -5.017 1.00 98.62 108 SER A CA 1
ATOM 861 C C . SER A 1 108 ? 11.214 9.878 -5.416 1.00 98.62 108 SER A C 1
ATOM 863 O O . SER A 1 108 ? 11.408 10.286 -6.562 1.00 98.62 108 SER A O 1
ATOM 865 N N . LYS A 1 109 ? 12.213 9.763 -4.527 1.00 98.50 109 LYS A N 1
ATOM 866 C CA . LYS A 1 109 ? 13.613 10.119 -4.833 1.00 98.50 109 LYS A CA 1
ATOM 867 C C . LYS A 1 109 ? 14.190 9.273 -5.972 1.00 98.50 109 LYS A C 1
ATOM 869 O O . LYS A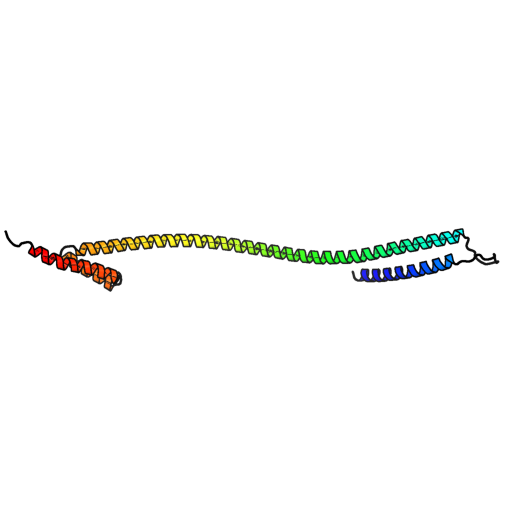 1 109 ? 14.857 9.797 -6.863 1.00 98.50 109 LYS A O 1
ATOM 874 N N . ASN A 1 110 ? 13.904 7.970 -5.981 1.00 98.56 110 ASN A N 1
ATOM 875 C CA . ASN A 1 110 ? 14.362 7.074 -7.045 1.00 98.56 110 ASN A CA 1
ATOM 876 C C . ASN A 1 110 ? 13.751 7.431 -8.407 1.00 98.56 110 ASN A C 1
ATOM 878 O O . ASN A 1 110 ? 14.456 7.418 -9.416 1.00 98.56 110 ASN A O 1
ATOM 882 N N . ILE A 1 111 ? 12.460 7.774 -8.440 1.00 98.62 111 ILE A N 1
ATOM 883 C CA . ILE A 1 111 ? 11.774 8.235 -9.653 1.00 98.62 111 ILE A CA 1
ATOM 884 C C . ILE A 1 111 ? 12.397 9.540 -10.153 1.00 98.62 111 ILE A C 1
ATOM 886 O O . ILE A 1 111 ? 12.657 9.671 -11.348 1.00 98.62 111 ILE A O 1
ATOM 890 N N . GLU A 1 112 ? 12.682 10.490 -9.262 1.00 98.56 112 GLU A N 1
ATOM 891 C CA . GLU A 1 112 ? 13.315 11.755 -9.640 1.00 98.56 112 GLU A CA 1
ATOM 892 C C . GLU A 1 112 ? 14.694 11.536 -10.284 1.00 98.56 112 GLU A C 1
ATOM 894 O O . GLU A 1 112 ? 14.974 12.096 -11.346 1.00 98.56 112 GLU A O 1
ATOM 899 N N . ASN A 1 113 ? 15.525 10.674 -9.693 1.00 98.38 113 ASN A N 1
ATOM 900 C CA . ASN A 1 113 ? 16.847 10.343 -10.229 1.00 98.38 113 ASN A CA 1
ATOM 901 C C . ASN A 1 113 ? 16.756 9.657 -11.597 1.00 98.38 113 ASN A C 1
ATOM 903 O O . ASN A 1 113 ? 17.418 10.088 -12.540 1.00 98.38 113 ASN A O 1
ATOM 907 N N . LYS A 1 114 ? 15.876 8.659 -11.748 1.00 98.50 114 LYS A N 1
ATOM 908 C CA . LYS A 1 114 ? 15.655 7.993 -13.043 1.00 98.50 114 LYS A CA 1
ATOM 909 C C . LYS A 1 114 ? 15.133 8.954 -14.108 1.00 98.50 114 LYS A C 1
ATOM 911 O O . LYS A 1 114 ? 15.517 8.861 -15.267 1.00 98.50 114 LYS A O 1
ATOM 916 N N . ASN A 1 115 ? 14.293 9.915 -13.730 1.00 98.50 115 ASN A N 1
ATOM 917 C CA . ASN A 1 115 ? 13.818 10.938 -14.657 1.00 98.50 115 ASN A CA 1
ATOM 918 C C . ASN A 1 115 ? 14.938 11.881 -15.121 1.00 98.50 115 ASN A C 1
ATOM 920 O O . ASN A 1 115 ? 14.888 12.344 -16.260 1.00 98.50 115 ASN A O 1
ATOM 924 N N . LYS A 1 116 ? 15.933 12.177 -14.273 1.00 98.44 116 LYS A N 1
ATOM 925 C CA . LYS A 1 116 ? 17.126 12.946 -14.673 1.00 98.44 116 LYS A CA 1
ATOM 926 C C . LYS A 1 116 ? 17.964 12.159 -15.681 1.00 98.44 116 LYS A C 1
ATOM 928 O O . LYS A 1 116 ? 18.222 12.675 -16.762 1.00 98.44 116 LYS A O 1
ATOM 933 N N . GLU A 1 117 ? 18.248 10.893 -15.388 1.00 98.50 117 GLU A N 1
ATOM 934 C CA . GLU A 1 117 ? 18.983 9.987 -16.284 1.00 98.50 117 GLU A CA 1
ATOM 935 C C 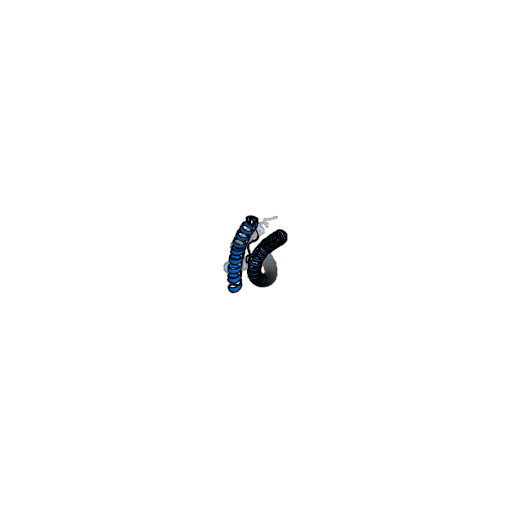. GLU A 1 117 ? 18.290 9.846 -17.653 1.00 98.50 117 GLU A C 1
ATOM 937 O O . GLU A 1 117 ? 18.911 10.001 -18.701 1.00 98.50 117 GLU A O 1
ATOM 942 N N . ILE A 1 118 ? 16.963 9.667 -17.672 1.00 98.69 118 ILE A N 1
ATOM 943 C CA . ILE A 1 118 ? 16.184 9.609 -18.921 1.00 98.69 118 ILE A CA 1
ATOM 944 C C . ILE A 1 118 ? 16.296 10.913 -19.723 1.00 98.69 118 ILE A C 1
ATOM 946 O O . ILE A 1 118 ? 16.324 10.875 -20.954 1.00 98.69 118 ILE A O 1
ATOM 950 N N . LYS A 1 119 ? 16.322 12.078 -19.064 1.00 98.56 119 LYS A N 1
ATOM 951 C CA . LYS A 1 119 ? 16.475 13.368 -19.757 1.00 98.56 119 LYS A CA 1
ATOM 952 C C . LYS A 1 119 ? 17.853 13.495 -20.402 1.00 98.56 119 LYS A C 1
ATOM 954 O O . LYS A 1 119 ? 17.926 13.975 -21.532 1.00 98.56 119 LYS A O 1
ATOM 959 N N . GLU A 1 120 ? 18.904 13.062 -19.713 1.00 98.56 120 GLU A N 1
ATOM 960 C CA . GLU A 1 120 ? 20.272 13.049 -20.242 1.00 98.56 120 GLU A CA 1
ATOM 961 C C . GLU A 1 120 ? 20.378 12.112 -21.447 1.00 98.56 120 GLU A C 1
ATOM 963 O O . GLU A 1 120 ? 20.736 12.560 -22.533 1.00 98.56 120 GLU A O 1
ATOM 968 N N . LEU A 1 121 ? 19.900 10.871 -21.320 1.00 98.69 121 LEU A N 1
ATOM 969 C CA . LEU A 1 121 ? 19.888 9.908 -22.425 1.00 98.69 121 LEU A CA 1
ATOM 970 C C . LEU A 1 121 ? 19.101 10.407 -23.642 1.00 98.69 121 LEU A C 1
ATOM 972 O O . LEU A 1 121 ? 19.522 10.212 -24.778 1.00 98.69 121 LEU A O 1
ATOM 976 N N . LYS A 1 122 ? 17.963 11.084 -23.438 1.00 98.50 122 LYS A N 1
ATOM 977 C CA . LYS A 1 122 ? 17.203 11.691 -24.545 1.00 98.50 122 LYS A CA 1
ATOM 978 C C . LYS A 1 122 ? 17.988 12.789 -25.256 1.00 98.50 122 LYS A C 1
ATOM 980 O O . LYS A 1 122 ? 17.878 12.910 -26.475 1.00 98.50 122 LYS A O 1
ATOM 985 N N . LYS A 1 123 ? 18.745 13.596 -24.509 1.00 98.25 123 LYS A N 1
ATOM 986 C CA . LYS A 1 123 ? 19.599 14.642 -25.078 1.00 98.25 123 LYS A CA 1
ATOM 987 C C . LYS A 1 123 ? 20.721 14.020 -25.905 1.00 98.25 123 LYS A C 1
ATOM 989 O O . LYS A 1 123 ? 20.913 14.436 -27.044 1.00 98.25 123 LYS A O 1
ATOM 994 N N . ASP A 1 124 ? 21.394 13.012 -25.363 1.00 98.31 124 ASP A N 1
ATOM 995 C CA . ASP A 1 124 ? 22.478 12.315 -26.056 1.00 98.31 124 ASP A CA 1
ATOM 996 C C . ASP A 1 124 ? 21.963 11.616 -27.316 1.00 98.31 124 ASP A C 1
ATOM 998 O O . ASP A 1 124 ? 22.562 11.740 -28.379 1.00 98.31 124 ASP A O 1
ATOM 1002 N N . ASN A 1 125 ? 20.795 10.974 -27.245 1.00 98.56 125 ASN A N 1
ATOM 1003 C CA . ASN A 1 125 ? 20.189 10.322 -28.402 1.00 98.56 125 ASN A CA 1
ATOM 1004 C C . ASN A 1 125 ? 19.835 11.318 -29.516 1.00 98.56 125 ASN A C 1
ATOM 1006 O O . ASN A 1 125 ? 20.084 11.040 -30.685 1.00 98.56 125 ASN A O 1
ATOM 1010 N N . LYS A 1 126 ? 19.313 12.501 -29.160 1.00 98.38 126 LYS A N 1
ATOM 1011 C CA . LYS A 1 126 ? 19.066 13.575 -30.132 1.00 98.38 126 LYS A CA 1
ATOM 1012 C C . LYS A 1 126 ? 20.372 14.071 -30.762 1.00 98.38 126 LYS A C 1
ATOM 1014 O O . LYS A 1 126 ? 20.430 14.284 -31.966 1.00 98.38 126 LYS A O 1
ATOM 1019 N N . HIS A 1 127 ? 21.424 14.236 -29.965 1.00 98.19 127 HIS A N 1
ATOM 1020 C CA . HIS A 1 127 ? 22.724 14.650 -30.485 1.00 98.19 127 HIS A CA 1
ATOM 1021 C C . HIS A 1 127 ? 23.321 13.608 -31.446 1.00 98.19 127 HIS A C 1
ATOM 1023 O O . HIS A 1 127 ? 23.873 13.961 -32.485 1.00 98.19 127 HIS A O 1
ATOM 1029 N N . LEU A 1 128 ? 23.176 12.319 -31.130 1.00 98.50 128 LEU A N 1
ATOM 1030 C CA . LEU A 1 128 ? 23.592 11.233 -32.015 1.00 98.50 128 LEU A CA 1
ATOM 1031 C C . LEU A 1 128 ? 22.797 11.225 -33.325 1.00 98.50 128 LEU A C 1
ATOM 1033 O O . LEU A 1 128 ? 23.390 11.023 -34.380 1.00 98.50 128 LEU A O 1
ATOM 1037 N N . GLU A 1 129 ? 21.488 11.474 -33.276 1.00 98.25 129 GLU A N 1
ATOM 1038 C CA . GLU A 1 129 ? 20.647 11.622 -34.470 1.00 98.25 129 GLU A CA 1
ATOM 1039 C C . GLU A 1 129 ? 21.158 12.757 -35.373 1.00 98.25 129 GLU A C 1
ATOM 1041 O O . GLU A 1 129 ? 21.397 12.539 -36.562 1.00 98.25 129 GLU A O 1
ATOM 1046 N N . GLU A 1 130 ? 21.449 13.926 -34.792 1.00 98.31 130 GLU A N 1
ATOM 1047 C CA . GLU A 1 130 ? 22.030 15.073 -35.504 1.00 98.31 130 GLU A CA 1
ATOM 1048 C C . GLU A 1 130 ? 23.391 14.734 -36.143 1.00 98.31 130 GLU A C 1
ATOM 1050 O O . GLU A 1 130 ? 23.644 15.087 -37.298 1.00 98.31 130 GLU A O 1
ATOM 1055 N N . LEU A 1 131 ? 24.266 14.017 -35.426 1.00 98.31 131 LEU A N 1
ATOM 1056 C CA . LEU A 1 131 ? 25.561 13.576 -35.956 1.00 98.31 131 LEU A CA 1
ATOM 1057 C C . LEU A 1 131 ? 25.405 12.575 -37.103 1.00 98.31 131 LEU A C 1
ATOM 1059 O O . LEU A 1 131 ? 26.107 12.675 -38.108 1.00 98.31 131 LEU A O 1
ATOM 1063 N N . VAL A 1 132 ? 24.494 11.612 -36.971 1.00 98.12 132 VAL A N 1
ATOM 1064 C CA . VAL A 1 132 ? 24.226 10.617 -38.013 1.00 98.12 132 VAL A CA 1
ATOM 1065 C C . VAL A 1 132 ? 23.733 11.298 -39.286 1.00 98.12 132 VAL A C 1
ATOM 1067 O O . VAL A 1 132 ? 24.213 10.972 -40.372 1.00 98.12 132 VAL A O 1
ATOM 1070 N N . ASP A 1 133 ? 22.821 12.259 -39.175 1.00 98.12 133 ASP A N 1
ATOM 1071 C CA . ASP A 1 133 ? 22.320 12.993 -40.336 1.00 98.12 133 ASP A CA 1
ATOM 1072 C C . ASP A 1 133 ? 23.396 13.874 -40.975 1.00 98.12 133 ASP A C 1
ATOM 1074 O O . ASP A 1 133 ? 23.517 13.894 -42.202 1.00 98.12 133 ASP A O 1
ATOM 1078 N N . TYR A 1 134 ? 24.251 14.505 -40.166 1.00 98.19 134 TYR A N 1
ATOM 1079 C CA . TYR A 1 134 ? 25.434 15.204 -40.664 1.00 98.19 134 TYR A CA 1
ATOM 1080 C C . TYR A 1 134 ? 26.358 14.276 -41.470 1.00 98.19 134 TYR A C 1
ATOM 1082 O O . TYR A 1 134 ? 26.756 14.615 -42.586 1.00 98.19 134 TYR A O 1
ATOM 1090 N N . PHE A 1 135 ? 26.676 13.085 -40.951 1.00 97.00 135 PHE A N 1
ATOM 1091 C CA . PHE A 1 135 ? 27.532 12.130 -41.661 1.00 97.00 135 PHE A CA 1
ATOM 1092 C C . PHE A 1 135 ? 26.875 11.572 -42.927 1.00 97.00 135 PHE A C 1
ATOM 1094 O O . PHE A 1 135 ? 27.569 11.393 -43.929 1.00 97.00 135 PHE A O 1
ATOM 1101 N N . LYS A 1 136 ? 25.556 11.339 -42.926 1.00 96.12 136 LYS A N 1
ATOM 1102 C CA . LYS A 1 136 ? 24.816 10.951 -44.139 1.00 96.12 136 LYS A CA 1
ATOM 1103 C C . LYS A 1 136 ? 24.912 12.028 -45.219 1.00 96.12 136 LYS A C 1
ATOM 1105 O O . LYS A 1 136 ? 25.191 11.691 -46.368 1.00 96.12 136 LYS A O 1
ATOM 1110 N N . ASP A 1 137 ? 24.705 13.298 -44.863 1.00 97.50 137 ASP A N 1
ATOM 1111 C CA . ASP A 1 137 ? 24.827 14.420 -45.803 1.00 97.50 137 ASP A CA 1
ATOM 1112 C C . ASP A 1 137 ? 26.258 14.537 -46.340 1.00 97.50 137 ASP A C 1
ATOM 1114 O O . ASP A 1 137 ? 26.467 14.589 -47.553 1.00 97.50 137 ASP A O 1
ATOM 1118 N N . LEU A 1 138 ? 27.260 14.484 -45.457 1.00 96.88 138 LEU A N 1
ATOM 1119 C CA . LEU A 1 138 ? 28.670 14.524 -45.846 1.00 96.88 138 LEU A CA 1
ATOM 1120 C C . LEU A 1 138 ? 29.026 13.387 -46.814 1.00 96.88 138 LEU A C 1
ATOM 1122 O O . LEU A 1 138 ? 29.668 13.621 -47.840 1.00 96.88 138 LEU A O 1
ATOM 1126 N N . PHE A 1 139 ? 28.583 12.166 -46.515 1.00 95.25 139 PHE A N 1
ATOM 1127 C CA . PHE A 1 139 ? 28.816 11.009 -47.371 1.00 95.25 139 PHE A CA 1
ATOM 1128 C C . PHE A 1 139 ? 28.096 11.144 -48.718 1.00 95.25 139 PHE A C 1
ATOM 1130 O O . PHE A 1 139 ? 28.690 10.876 -49.762 1.00 95.25 139 PHE A O 1
ATOM 1137 N N . GLY A 1 140 ? 26.854 11.634 -48.726 1.00 95.56 140 GLY A N 1
ATOM 1138 C CA . GLY A 1 140 ? 26.118 11.930 -49.956 1.00 95.56 140 GLY A CA 1
ATOM 1139 C C . GLY A 1 140 ? 26.841 12.949 -50.840 1.00 95.56 140 GLY A C 1
ATOM 1140 O O . GLY A 1 140 ? 26.973 12.741 -52.047 1.00 95.56 140 GLY A O 1
ATOM 1141 N N . ARG A 1 141 ? 27.392 14.016 -50.247 1.00 97.25 141 ARG A N 1
ATOM 1142 C CA . ARG A 1 141 ? 28.212 15.005 -50.969 1.00 97.25 141 ARG A CA 1
ATOM 1143 C C . ARG A 1 141 ? 29.487 14.393 -51.542 1.00 97.25 141 ARG A C 1
ATOM 1145 O O . ARG A 1 141 ? 29.834 14.707 -52.678 1.00 97.25 141 ARG A O 1
ATOM 1152 N N . LEU A 1 142 ? 30.163 13.519 -50.794 1.00 94.94 142 LEU A N 1
ATOM 1153 C CA . LEU A 1 142 ? 31.355 12.811 -51.268 1.00 94.94 142 LEU A CA 1
ATOM 1154 C C . LEU A 1 142 ? 31.035 11.920 -52.477 1.00 94.94 142 LEU A C 1
ATOM 1156 O O . LEU A 1 142 ? 31.733 11.982 -53.488 1.00 94.94 142 LEU A O 1
ATOM 1160 N N . VAL A 1 143 ? 29.962 11.130 -52.393 1.00 95.12 143 VAL A N 1
ATOM 1161 C CA . VAL A 1 143 ? 29.509 10.274 -53.500 1.00 95.12 143 VAL A CA 1
ATOM 1162 C C . VAL A 1 143 ? 29.153 11.122 -54.722 1.00 95.12 143 VAL A C 1
ATOM 1164 O O . VAL A 1 143 ? 29.619 10.827 -55.820 1.00 95.12 143 VAL A O 1
ATOM 1167 N N . ASN A 1 144 ? 28.405 12.214 -54.544 1.00 95.31 144 ASN A N 1
ATOM 1168 C CA . ASN A 1 144 ? 28.060 13.128 -55.637 1.00 95.31 144 ASN A CA 1
ATOM 1169 C C . ASN A 1 144 ? 29.293 13.780 -56.269 1.00 95.31 144 ASN A C 1
ATOM 1171 O O . ASN A 1 144 ? 29.353 13.928 -57.489 1.00 95.31 144 ASN A O 1
ATOM 1175 N N . PHE A 1 145 ? 30.289 14.149 -55.461 1.00 95.06 145 PHE A N 1
ATOM 1176 C CA . PHE A 1 145 ? 31.556 14.666 -55.966 1.00 95.06 145 PHE A CA 1
ATOM 1177 C C . PHE A 1 145 ? 32.256 13.631 -56.854 1.00 95.06 145 PHE A C 1
ATOM 1179 O O . PHE A 1 145 ? 32.630 13.952 -57.978 1.00 95.06 145 PHE A O 1
ATOM 1186 N N . ILE A 1 146 ? 32.369 12.381 -56.397 1.00 93.75 146 ILE A N 1
ATOM 1187 C CA . ILE A 1 146 ? 32.970 11.284 -57.171 1.00 93.75 146 ILE A CA 1
ATOM 1188 C C . ILE A 1 146 ? 32.193 11.027 -58.468 1.00 93.75 146 ILE A C 1
ATOM 1190 O O . ILE A 1 146 ? 32.802 10.925 -59.531 1.00 93.75 146 ILE A O 1
ATOM 1194 N N . LYS A 1 147 ? 30.857 10.997 -58.413 1.00 92.00 147 LYS A N 1
ATOM 1195 C CA . LYS A 1 147 ? 30.004 10.886 -59.606 1.00 92.00 147 LYS A CA 1
ATOM 1196 C C . LYS A 1 147 ? 30.274 12.007 -60.597 1.00 92.00 147 LYS A C 1
ATOM 1198 O O . LYS A 1 147 ? 30.495 11.737 -61.769 1.00 92.00 147 LYS A O 1
ATOM 1203 N N . HIS A 1 148 ? 30.347 13.255 -60.136 1.00 92.62 148 HIS A N 1
ATOM 1204 C CA . HIS A 1 148 ? 30.675 14.389 -60.998 1.00 92.62 148 HIS A CA 1
ATOM 1205 C C . HIS A 1 148 ? 32.044 14.223 -61.676 1.00 92.62 148 HIS A C 1
ATOM 1207 O O . HIS A 1 148 ? 32.196 14.552 -62.851 1.00 92.62 148 HIS A O 1
ATOM 1213 N N . LYS A 1 149 ? 33.025 13.640 -60.976 1.00 91.94 149 LYS A N 1
ATOM 1214 C CA . LYS A 1 149 ? 34.341 13.315 -61.543 1.00 91.94 149 LYS A CA 1
ATOM 1215 C C . LYS A 1 149 ? 34.309 12.223 -62.611 1.00 91.94 149 LYS A C 1
ATOM 1217 O O . LYS A 1 149 ? 35.166 12.244 -63.492 1.00 91.94 149 LYS A O 1
ATOM 1222 N N . MET A 1 150 ? 33.288 11.364 -62.636 1.00 89.56 150 MET A N 1
ATOM 1223 C CA . MET A 1 150 ? 33.069 10.443 -63.760 1.00 89.56 150 MET A CA 1
ATOM 1224 C C . MET A 1 150 ? 32.777 11.177 -65.071 1.00 89.56 150 MET A C 1
ATOM 1226 O O . MET A 1 150 ? 32.984 10.606 -66.136 1.00 89.56 150 MET A O 1
ATOM 1230 N N . PHE A 1 151 ? 32.367 12.450 -65.014 1.00 85.75 151 PHE A N 1
ATOM 1231 C CA . PHE A 1 151 ? 32.185 13.305 -66.187 1.00 85.75 151 PHE A CA 1
ATOM 1232 C C . PHE A 1 151 ? 33.411 14.158 -66.543 1.00 85.75 151 PHE A C 1
ATOM 1234 O O . PHE A 1 151 ? 33.341 14.981 -67.456 1.00 85.75 151 PHE A O 1
ATOM 1241 N N . GLY A 1 152 ? 34.534 13.955 -65.848 1.00 81.44 152 GLY A N 1
ATOM 1242 C CA . GLY A 1 152 ? 35.824 14.567 -66.162 1.00 81.44 152 GLY A CA 1
ATOM 1243 C C . GLY A 1 152 ? 36.513 13.934 -67.376 1.00 81.44 152 GLY A C 1
ATOM 1244 O O . GLY A 1 152 ? 35.979 13.033 -68.025 1.00 81.44 152 GLY A O 1
ATOM 1245 N N . LYS A 1 153 ? 37.729 14.403 -67.678 1.00 84.06 153 LYS A N 1
ATOM 1246 C CA . LYS A 1 153 ? 38.558 13.886 -68.788 1.00 84.06 153 LYS A CA 1
ATOM 1247 C C . LYS A 1 153 ? 38.944 12.419 -68.556 1.00 84.06 153 LYS A C 1
ATOM 1249 O O . LYS A 1 153 ? 39.030 12.001 -67.405 1.00 84.06 153 LYS A O 1
ATOM 1254 N N . ASP A 1 154 ? 39.284 11.681 -69.615 1.00 83.31 154 ASP A N 1
ATOM 1255 C CA . ASP A 1 154 ? 39.588 10.236 -69.570 1.00 83.31 154 ASP A CA 1
ATOM 1256 C C . ASP A 1 154 ? 40.462 9.801 -68.391 1.00 83.31 154 ASP A C 1
ATOM 1258 O O . ASP A 1 154 ? 40.089 8.912 -67.630 1.00 83.31 154 ASP A O 1
ATOM 1262 N N . LYS A 1 155 ? 41.609 10.461 -68.194 1.00 87.06 155 LYS A N 1
ATOM 1263 C CA . LYS A 1 155 ? 42.521 10.117 -67.097 1.00 87.06 155 LYS A CA 1
ATOM 1264 C C . LYS A 1 155 ? 41.878 10.319 -65.721 1.00 87.06 155 LYS A C 1
ATOM 1266 O O . LYS A 1 155 ? 41.964 9.444 -64.871 1.00 87.06 155 LYS A O 1
ATOM 1271 N N . GLU A 1 156 ? 41.218 11.458 -65.519 1.00 87.50 156 GLU A N 1
ATOM 1272 C CA . GLU A 1 156 ? 40.545 11.781 -64.258 1.00 87.50 156 GLU A CA 1
ATOM 1273 C C . GLU A 1 156 ? 39.434 10.764 -63.970 1.00 87.50 156 GLU A C 1
ATOM 1275 O O . GLU A 1 156 ? 39.333 10.241 -62.865 1.00 87.50 156 GLU A O 1
ATOM 1280 N N . ARG A 1 157 ? 38.650 10.407 -64.989 1.00 91.25 157 ARG A N 1
ATOM 1281 C CA . ARG A 1 157 ? 37.585 9.412 -64.872 1.00 91.25 157 ARG A CA 1
ATOM 1282 C C . ARG A 1 157 ? 38.099 8.040 -64.449 1.00 91.25 157 ARG A C 1
ATOM 1284 O O . ARG A 1 157 ? 37.515 7.432 -63.556 1.00 91.25 157 ARG A O 1
ATOM 1291 N N . GLU A 1 158 ? 39.161 7.542 -65.079 1.00 92.75 158 GLU A N 1
ATOM 1292 C CA . GLU A 1 158 ? 39.725 6.233 -64.729 1.00 92.75 158 GLU A CA 1
ATOM 1293 C C . GLU A 1 158 ? 40.333 6.232 -63.317 1.00 92.75 158 GLU A C 1
ATOM 1295 O O . GLU A 1 158 ? 40.119 5.273 -62.573 1.00 92.75 158 GLU A O 1
ATOM 1300 N N . ASP A 1 159 ? 41.001 7.319 -62.908 1.00 94.38 159 ASP A N 1
ATOM 1301 C CA . ASP A 1 159 ? 41.572 7.461 -61.562 1.00 94.38 159 ASP A CA 1
ATOM 1302 C C . ASP A 1 159 ? 40.470 7.424 -60.483 1.00 94.38 159 ASP A C 1
ATOM 1304 O O . ASP A 1 159 ? 40.543 6.649 -59.524 1.00 94.38 159 ASP A O 1
ATOM 1308 N N . TYR A 1 160 ? 39.397 8.206 -60.655 1.00 95.31 160 TYR A N 1
ATOM 1309 C CA . TYR A 1 160 ? 38.275 8.21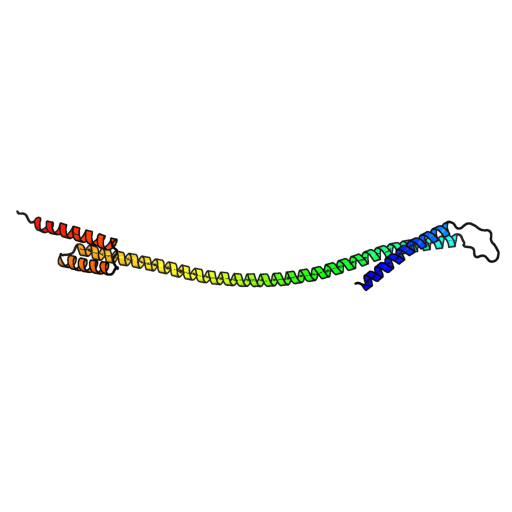9 -59.708 1.00 95.31 160 TYR A CA 1
ATOM 1310 C C . TYR A 1 160 ? 37.463 6.918 -59.734 1.00 95.31 160 TYR A C 1
ATOM 1312 O O . TYR A 1 160 ? 36.930 6.512 -58.697 1.00 95.31 160 TYR A O 1
ATOM 1320 N N . TRP A 1 161 ? 37.374 6.235 -60.880 1.00 95.38 161 TRP A N 1
ATOM 1321 C CA . TRP A 1 161 ? 36.755 4.911 -60.958 1.00 95.38 161 TRP A CA 1
ATOM 1322 C C . TRP A 1 161 ? 37.585 3.849 -60.231 1.00 95.38 161 TRP A C 1
ATOM 1324 O O . TRP A 1 161 ? 37.020 3.020 -59.517 1.00 95.38 161 TRP A O 1
ATOM 1334 N N . GLY A 1 162 ? 38.915 3.888 -60.366 1.00 96.00 162 GLY A N 1
ATOM 1335 C CA . GLY A 1 162 ? 39.846 3.070 -59.583 1.00 96.00 162 GLY A CA 1
ATOM 1336 C C . GLY A 1 162 ? 39.634 3.270 -58.086 1.00 96.00 162 GLY A C 1
ATOM 1337 O O . GLY A 1 162 ? 39.287 2.325 -57.385 1.00 96.00 162 GLY A O 1
ATOM 1338 N N . PHE A 1 163 ? 39.685 4.525 -57.636 1.00 95.56 163 PHE A N 1
ATOM 1339 C CA . PHE A 1 163 ? 39.439 4.877 -56.239 1.00 95.56 163 PHE A CA 1
ATOM 1340 C C . PHE A 1 163 ? 38.059 4.421 -55.735 1.00 95.56 163 PHE A C 1
ATOM 1342 O O . PHE A 1 163 ? 37.931 3.921 -54.622 1.00 95.56 163 PHE A O 1
ATOM 1349 N N . SER A 1 164 ? 37.010 4.542 -56.556 1.00 96.69 164 SER A N 1
ATOM 1350 C CA . SER A 1 164 ? 35.660 4.090 -56.184 1.00 96.69 164 SER A CA 1
ATOM 1351 C C . SER A 1 164 ? 35.580 2.576 -55.987 1.00 96.69 164 SER A C 1
ATOM 1353 O O . SER A 1 164 ? 34.859 2.115 -55.102 1.00 96.69 164 SER A O 1
ATOM 1355 N N . LYS A 1 165 ? 36.315 1.803 -56.796 1.00 96.50 165 LYS A N 1
ATOM 1356 C CA . LYS A 1 165 ? 36.423 0.350 -56.628 1.00 96.50 165 LYS A CA 1
ATOM 1357 C C . LYS A 1 165 ? 37.160 -0.002 -55.342 1.00 96.50 165 LYS A C 1
ATOM 1359 O O . LYS A 1 165 ? 36.646 -0.830 -54.603 1.00 96.50 165 LYS A O 1
ATOM 1364 N N . ASP A 1 166 ? 38.248 0.691 -55.012 1.00 97.31 166 ASP A N 1
ATOM 1365 C CA . ASP A 1 166 ? 38.955 0.479 -53.741 1.00 97.31 166 ASP A CA 1
ATOM 1366 C C . ASP A 1 166 ? 38.033 0.749 -52.539 1.00 97.31 166 ASP A C 1
ATOM 1368 O O . ASP A 1 166 ? 37.953 -0.050 -51.606 1.00 97.31 166 ASP A O 1
ATOM 1372 N N . LEU A 1 167 ? 37.263 1.847 -52.575 1.00 96.12 167 LEU A N 1
ATOM 1373 C CA . LEU A 1 167 ? 36.270 2.147 -51.536 1.00 96.12 167 LEU A CA 1
ATOM 1374 C C . LEU A 1 167 ? 35.204 1.048 -51.419 1.00 96.12 167 LEU A C 1
ATOM 1376 O O . LEU A 1 167 ? 34.736 0.756 -50.318 1.00 96.12 167 LEU A O 1
ATOM 1380 N N . TYR A 1 168 ? 34.805 0.437 -52.530 1.00 97.19 168 TYR A N 1
ATOM 1381 C CA . TYR A 1 168 ? 33.861 -0.676 -52.531 1.00 97.19 168 TYR A CA 1
ATOM 1382 C C . TYR A 1 168 ? 34.476 -1.965 -51.970 1.00 97.19 168 TYR A C 1
ATOM 1384 O O . TYR A 1 168 ? 33.892 -2.588 -51.086 1.00 97.19 168 TYR A O 1
ATOM 1392 N N . GLU A 1 169 ? 35.674 -2.332 -52.418 1.00 97.25 169 GLU A N 1
ATOM 1393 C CA . GLU A 1 169 ? 36.391 -3.532 -51.970 1.00 97.25 169 GLU A CA 1
ATOM 1394 C C . GLU A 1 169 ? 36.707 -3.491 -50.469 1.00 97.25 169 GLU A C 1
ATOM 1396 O O . GLU A 1 169 ? 36.687 -4.521 -49.794 1.00 97.25 169 GLU A O 1
ATOM 1401 N N . HIS A 1 170 ? 36.914 -2.292 -49.919 1.00 97.06 170 HIS A N 1
ATOM 1402 C CA . HIS A 1 170 ? 37.092 -2.072 -48.485 1.00 97.06 170 HIS A CA 1
ATOM 1403 C C . HIS A 1 170 ? 35.782 -1.867 -47.703 1.00 97.06 170 HIS A C 1
ATOM 1405 O O . HIS A 1 170 ? 35.823 -1.556 -46.512 1.00 97.06 170 HIS A O 1
ATOM 1411 N N . GLY A 1 171 ? 34.619 -2.051 -48.334 1.00 94.19 171 GLY A N 1
ATOM 1412 C CA . GLY A 1 171 ? 33.310 -1.998 -47.677 1.00 94.19 171 GLY A CA 1
ATOM 1413 C C . GLY A 1 171 ? 32.846 -0.594 -47.274 1.00 94.19 171 GLY A C 1
ATOM 1414 O O . GLY A 1 171 ? 31.898 -0.464 -46.501 1.00 94.19 171 GLY A O 1
ATOM 1415 N N . ILE A 1 172 ? 33.496 0.459 -47.779 1.00 94.38 172 ILE A N 1
ATOM 1416 C CA . ILE A 1 172 ? 33.083 1.853 -47.564 1.00 94.38 172 ILE A CA 1
ATOM 1417 C C . ILE A 1 172 ? 31.882 2.173 -48.458 1.00 94.38 172 ILE A C 1
ATOM 1419 O O . ILE A 1 172 ? 30.899 2.759 -48.005 1.00 94.38 172 ILE A O 1
ATOM 1423 N N . PHE A 1 173 ? 31.941 1.782 -49.731 1.00 96.12 173 PHE A N 1
ATOM 1424 C CA . PHE A 1 173 ? 30.799 1.871 -50.637 1.00 96.12 173 PHE A CA 1
ATOM 1425 C C . PHE A 1 173 ? 29.961 0.601 -50.589 1.00 96.12 173 PHE A C 1
ATOM 1427 O O . PHE A 1 173 ? 30.478 -0.509 -50.573 1.00 96.12 173 PHE A O 1
ATOM 1434 N N . SER A 1 174 ? 28.641 0.781 -50.582 1.00 95.62 174 SER A N 1
ATOM 1435 C CA . SER A 1 174 ? 27.694 -0.326 -50.715 1.00 95.62 174 SER A CA 1
ATOM 1436 C C . SER A 1 174 ? 27.575 -0.776 -52.172 1.00 95.62 174 SER A C 1
ATOM 1438 O O . SER A 1 174 ? 27.851 0.012 -53.080 1.00 95.62 174 SER A O 1
ATOM 1440 N N . ASP A 1 175 ? 27.051 -1.985 -52.399 1.00 97.25 175 ASP A N 1
ATOM 1441 C CA . ASP A 1 175 ? 26.703 -2.490 -53.739 1.00 97.25 175 ASP A CA 1
ATOM 1442 C C . ASP A 1 175 ? 25.865 -1.480 -54.531 1.00 97.25 175 ASP A C 1
ATOM 1444 O O . ASP A 1 175 ? 26.103 -1.231 -55.714 1.00 97.25 175 ASP A O 1
ATOM 1448 N N . LYS A 1 176 ? 24.900 -0.846 -53.855 1.00 96.12 176 LYS A N 1
ATOM 1449 C CA . LYS A 1 176 ? 24.043 0.177 -54.452 1.00 96.12 176 LYS A CA 1
ATOM 1450 C C . LYS A 1 176 ? 24.856 1.398 -54.879 1.00 96.12 176 LYS A C 1
ATOM 1452 O O . LYS A 1 176 ? 24.700 1.865 -56.001 1.00 96.12 176 LYS A O 1
ATOM 1457 N N . THR A 1 177 ? 25.721 1.901 -53.999 1.00 95.75 177 THR A N 1
ATOM 1458 C CA . THR A 1 177 ? 26.546 3.091 -54.255 1.00 95.75 177 THR A CA 1
ATOM 1459 C C . THR A 1 177 ? 27.511 2.862 -55.414 1.00 95.75 177 THR A C 1
ATOM 1461 O O . THR A 1 177 ? 27.585 3.696 -56.313 1.00 95.75 177 THR A O 1
ATOM 1464 N N . ILE A 1 178 ? 28.229 1.733 -55.430 1.00 96.62 178 ILE A N 1
ATOM 1465 C CA . ILE A 1 178 ? 29.193 1.452 -56.499 1.00 96.62 178 ILE A CA 1
ATOM 1466 C C . ILE A 1 178 ? 28.501 1.197 -57.840 1.00 96.62 178 ILE A C 1
ATOM 1468 O O . ILE A 1 178 ? 29.017 1.614 -58.873 1.00 96.62 178 ILE A O 1
ATOM 1472 N N . THR A 1 179 ? 27.327 0.555 -57.837 1.00 96.12 179 THR A N 1
ATOM 1473 C CA . THR A 1 179 ? 26.542 0.319 -59.058 1.00 96.12 179 THR A CA 1
ATOM 1474 C C . THR A 1 179 ? 26.084 1.639 -59.664 1.00 96.12 179 THR A C 1
ATOM 1476 O O . THR A 1 179 ? 26.294 1.872 -60.847 1.00 96.12 179 THR A O 1
ATOM 1479 N N . ASP A 1 180 ? 25.561 2.538 -58.833 1.00 94.81 180 ASP A N 1
ATOM 1480 C CA . ASP A 1 180 ? 25.109 3.865 -59.252 1.00 94.81 180 ASP A CA 1
ATOM 1481 C C . ASP A 1 180 ? 26.262 4.716 -59.834 1.00 94.81 180 ASP A C 1
ATOM 1483 O O . ASP A 1 180 ? 26.113 5.367 -60.863 1.00 94.81 180 ASP A O 1
ATOM 1487 N N . ILE A 1 181 ? 27.460 4.650 -59.241 1.00 94.69 181 ILE A N 1
ATOM 1488 C CA . ILE A 1 181 ? 28.668 5.292 -59.798 1.00 94.69 181 ILE A CA 1
ATOM 1489 C C . ILE A 1 181 ? 29.109 4.625 -61.116 1.00 94.69 181 ILE A C 1
ATOM 1491 O O . ILE A 1 181 ? 29.548 5.300 -62.049 1.00 94.69 181 ILE A O 1
ATOM 1495 N N . LYS A 1 182 ? 29.022 3.292 -61.200 1.00 94.25 182 LYS A N 1
ATOM 1496 C CA . LYS A 1 182 ? 29.413 2.516 -62.386 1.00 94.25 182 LYS A CA 1
ATOM 1497 C C . LYS A 1 182 ? 28.547 2.851 -63.595 1.00 94.25 182 LYS A C 1
ATOM 1499 O O . LYS A 1 182 ? 29.062 2.862 -64.714 1.00 94.25 182 LYS A O 1
ATOM 1504 N N . ASP A 1 183 ? 27.260 3.085 -63.379 1.00 92.94 183 ASP A N 1
ATOM 1505 C CA . ASP A 1 183 ? 26.330 3.447 -64.443 1.00 92.94 183 ASP A CA 1
ATOM 1506 C C . ASP A 1 183 ? 26.673 4.831 -65.019 1.00 92.94 183 ASP A C 1
ATOM 1508 O O . ASP A 1 183 ? 26.798 4.951 -66.239 1.00 92.94 183 ASP A O 1
ATOM 1512 N N . ASP A 1 184 ? 26.984 5.820 -64.169 1.00 90.88 184 ASP A N 1
ATOM 1513 C CA . ASP A 1 184 ? 27.492 7.134 -64.604 1.00 90.88 184 ASP A CA 1
ATOM 1514 C C . ASP A 1 184 ? 28.811 7.010 -65.398 1.00 90.88 184 ASP A C 1
ATOM 1516 O O . ASP A 1 184 ? 28.973 7.614 -66.464 1.00 90.88 184 ASP A O 1
ATOM 1520 N N . TYR A 1 185 ? 29.749 6.184 -64.915 1.00 91.44 185 TYR A N 1
ATOM 1521 C CA . TYR A 1 185 ? 31.023 5.912 -65.595 1.00 91.44 185 TYR A CA 1
ATOM 1522 C C . TYR A 1 185 ? 30.822 5.315 -66.998 1.00 91.44 185 TYR A C 1
ATOM 1524 O O . TYR A 1 185 ? 31.438 5.776 -67.966 1.00 91.44 185 TYR A O 1
ATOM 1532 N N . LYS A 1 186 ? 29.962 4.294 -67.125 1.00 90.50 186 LYS A N 1
ATOM 1533 C CA . LYS A 1 186 ? 29.668 3.639 -68.410 1.00 90.50 186 LYS A CA 1
ATOM 1534 C C . LYS A 1 186 ? 28.999 4.598 -69.381 1.00 90.50 186 LYS A C 1
ATOM 1536 O O . LYS A 1 186 ? 29.474 4.725 -70.507 1.00 90.50 186 LYS A O 1
ATOM 1541 N N . TRP A 1 187 ? 27.946 5.281 -68.927 1.00 87.12 187 TRP A N 1
ATOM 1542 C CA . TRP A 1 187 ? 27.201 6.230 -69.746 1.00 87.12 187 TRP A CA 1
ATOM 1543 C C . TRP A 1 187 ? 28.143 7.270 -70.348 1.00 87.12 187 TRP A C 1
ATOM 1545 O O . TRP A 1 187 ? 28.107 7.515 -71.552 1.00 87.12 187 TRP A O 1
ATOM 1555 N N . ASN A 1 188 ? 29.056 7.829 -69.552 1.00 84.38 188 ASN A N 1
ATOM 1556 C CA . ASN A 1 188 ? 29.970 8.829 -70.081 1.00 84.38 188 ASN A CA 1
ATOM 1557 C C . ASN A 1 188 ? 30.997 8.236 -71.061 1.00 84.38 188 ASN A C 1
ATOM 1559 O O . ASN A 1 188 ? 31.254 8.807 -72.116 1.00 84.38 188 ASN A O 1
ATOM 1563 N N . LYS A 1 189 ? 31.565 7.060 -70.768 1.00 83.12 189 LYS A N 1
ATOM 1564 C CA . LYS A 1 189 ? 32.540 6.405 -71.661 1.00 83.12 189 LYS A CA 1
ATOM 1565 C C . LYS A 1 189 ? 31.942 6.017 -73.016 1.00 83.12 189 LYS A C 1
ATOM 1567 O O . LYS A 1 189 ? 32.661 5.960 -74.011 1.00 83.12 189 LYS A O 1
ATOM 1572 N N . GLU A 1 190 ? 30.645 5.733 -73.052 1.00 81.19 190 GLU A N 1
ATOM 1573 C CA . GLU A 1 190 ? 29.902 5.512 -74.291 1.00 81.19 190 GLU A CA 1
ATOM 1574 C C . GLU A 1 190 ? 29.650 6.830 -75.033 1.00 81.19 190 GLU A C 1
ATOM 1576 O O . GLU A 1 190 ? 29.879 6.873 -76.235 1.00 81.19 190 GLU A O 1
ATOM 1581 N N . ASN A 1 191 ? 29.270 7.910 -74.337 1.00 72.38 191 ASN A N 1
ATOM 1582 C CA . ASN A 1 191 ? 28.968 9.213 -74.947 1.00 72.38 191 ASN A CA 1
ATOM 1583 C C . ASN A 1 191 ? 30.202 10.016 -75.403 1.00 72.38 191 ASN A C 1
ATOM 1585 O O . ASN A 1 191 ? 30.105 10.760 -76.375 1.00 72.38 191 ASN A O 1
ATOM 1589 N N . ASP A 1 192 ? 31.366 9.867 -74.768 1.00 66.88 192 ASP A N 1
ATOM 1590 C CA . ASP A 1 192 ? 32.592 10.543 -75.226 1.00 66.88 192 ASP A CA 1
ATOM 1591 C C . ASP A 1 192 ? 33.098 10.002 -76.568 1.00 66.88 192 ASP A C 1
ATOM 1593 O O . ASP A 1 192 ? 33.610 10.768 -77.376 1.00 66.88 192 ASP A O 1
ATOM 1597 N N . LYS A 1 193 ? 32.861 8.720 -76.874 1.00 58.19 193 LYS A N 1
ATOM 1598 C CA . LYS A 1 193 ? 33.214 8.131 -78.180 1.00 58.19 193 LYS A CA 1
ATOM 1599 C C . LYS A 1 193 ? 32.437 8.728 -79.355 1.00 58.19 193 LYS A C 1
ATOM 1601 O O . LYS A 1 193 ? 32.867 8.573 -80.492 1.00 58.19 193 LYS A O 1
ATOM 1606 N N . TYR A 1 194 ? 31.302 9.377 -79.096 1.00 53.22 194 TYR A N 1
ATOM 1607 C CA . TYR A 1 194 ? 30.505 10.041 -80.128 1.00 53.22 194 TYR A CA 1
ATOM 1608 C C . TYR A 1 194 ? 30.880 11.518 -80.314 1.00 53.22 194 TYR A C 1
ATOM 1610 O O . TYR A 1 194 ? 30.523 12.087 -81.337 1.00 53.22 194 TYR A O 1
ATOM 1618 N N . LYS A 1 195 ? 31.633 12.136 -79.388 1.00 53.47 195 LYS A N 1
ATOM 1619 C CA . LYS A 1 195 ? 32.098 13.529 -79.545 1.00 53.47 195 LYS A CA 1
ATOM 1620 C C . LYS A 1 195 ? 33.222 13.676 -80.569 1.00 53.47 195 LYS A C 1
ATOM 1622 O O . LYS A 1 195 ? 33.298 14.710 -81.217 1.00 53.47 195 LYS A O 1
ATOM 1627 N N . ASP A 1 196 ? 34.035 12.640 -80.762 1.00 50.22 196 ASP A N 1
ATOM 1628 C CA . ASP A 1 196 ? 35.073 12.608 -81.806 1.00 50.22 196 ASP A CA 1
ATOM 1629 C C . ASP A 1 196 ? 34.498 12.369 -83.221 1.00 50.22 196 ASP A C 1
ATOM 1631 O O . ASP A 1 196 ? 35.245 12.331 -84.197 1.00 50.22 196 ASP A O 1
ATOM 1635 N N . HIS A 1 197 ? 33.176 12.195 -83.355 1.00 47.59 197 HIS A N 1
ATOM 1636 C CA . HIS A 1 197 ? 32.502 11.942 -84.633 1.00 47.59 197 HIS A CA 1
ATOM 1637 C C . HIS A 1 197 ? 31.659 13.114 -85.159 1.00 47.59 197 HIS A C 1
ATOM 1639 O O . HIS A 1 197 ? 31.121 12.992 -86.257 1.00 47.59 197 HIS A O 1
ATOM 1645 N N . ASP A 1 198 ? 31.579 14.247 -84.451 1.00 45.88 198 ASP A N 1
ATOM 1646 C CA . ASP A 1 198 ? 30.892 15.452 -84.957 1.00 45.88 198 ASP A CA 1
ATOM 1647 C C . ASP A 1 198 ? 31.784 16.328 -85.872 1.00 45.88 198 ASP A C 1
ATOM 1649 O O . ASP A 1 198 ? 31.305 17.308 -86.437 1.00 45.88 198 ASP A O 1
ATOM 1653 N N . ASP A 1 199 ? 33.041 15.934 -86.115 1.00 49.81 199 ASP A N 1
ATOM 1654 C CA . ASP A 1 199 ? 33.951 16.558 -87.094 1.00 49.81 199 ASP A CA 1
ATOM 1655 C C . ASP A 1 199 ? 33.848 15.912 -88.499 1.00 49.81 199 ASP A C 1
ATOM 1657 O O . ASP A 1 199 ? 34.853 15.679 -89.177 1.00 49.81 199 ASP A O 1
ATOM 1661 N N . PHE A 1 200 ? 32.635 15.616 -88.980 1.00 52.81 200 PHE A N 1
ATOM 1662 C CA . PHE A 1 200 ? 32.426 15.323 -90.406 1.00 52.81 200 PHE A CA 1
ATOM 1663 C C . PHE A 1 200 ? 32.065 16.600 -91.186 1.00 52.81 200 PHE A C 1
ATOM 1665 O O . PHE A 1 200 ? 30.910 17.008 -91.236 1.00 52.81 200 PHE A O 1
ATOM 1672 N N . GLU A 1 201 ? 33.114 17.170 -91.793 1.00 45.16 201 GLU A N 1
ATOM 1673 C CA . GLU A 1 201 ? 33.188 17.930 -93.060 1.00 45.16 201 GLU A CA 1
ATOM 1674 C C . GLU A 1 201 ? 32.232 19.127 -93.310 1.00 45.16 201 GLU A C 1
ATOM 1676 O O . GLU A 1 201 ? 31.038 18.969 -93.568 1.00 45.16 201 GLU A O 1
ATOM 1681 N N . ILE A 1 202 ? 32.829 20.328 -93.427 1.00 38.81 202 ILE A N 1
ATOM 1682 C CA . ILE A 1 202 ? 32.493 21.320 -94.473 1.00 38.81 202 ILE A CA 1
ATOM 1683 C C . ILE A 1 202 ? 33.669 21.394 -95.445 1.00 38.81 202 ILE A C 1
ATOM 1685 O O . ILE A 1 202 ? 34.816 21.486 -94.948 1.00 38.81 202 ILE A O 1
#

Solvent-accessible surface area (backbone atoms only — not comparable to full-atom values): 11324 Å² total; per-residue (Å²): 108,74,69,55,53,56,50,48,57,52,49,55,52,54,51,59,51,46,54,53,54,48,51,56,50,50,54,52,63,70,67,63,75,94,74,84,94,57,92,96,62,92,82,82,51,75,68,56,52,49,54,49,52,55,48,46,53,50,50,53,51,50,48,53,53,48,55,52,50,51,54,49,52,56,50,50,55,50,52,51,52,53,49,53,56,49,50,55,52,51,50,55,54,49,56,50,50,53,55,49,50,56,52,51,54,53,51,51,53,51,51,54,53,52,53,51,53,52,52,51,53,53,51,52,51,52,52,50,51,53,50,51,53,50,51,52,52,54,49,52,52,51,53,51,52,54,46,56,39,33,73,46,58,73,69,55,20,52,53,55,50,50,52,49,48,54,36,34,78,70,63,74,35,48,75,69,55,48,49,58,44,49,51,52,38,49,55,40,63,59,54,56,68,55,62,78,61,73,78,72,81,132

Organism: NCBI:txid2840884

Mean predicted aligned error: 10.91 Å

Radius of gyration: 59.67 Å; Cα contacts (8 Å, |Δi|>4): 60; chains: 1; bounding box: 98×36×174 Å

pLDDT: mean 90.32, std 12.17, range [38.81, 98.69]

Secondary structure (DSSP, 8-state):
-HHHHHHHHHHHHHHHHHHHHHHHHHHHHHTPPP----TT-----HHHHHHHHHHHHHHHHHHHHHHHHHHHHHHHHHHHHHHHHHHHHHHHHHHHHHHHHHHHHHHHHHHHHHHHHHHHHHHHHHHHHHHHHHHHHHHHHHHHHHHHHTTS-HHHHHHHHHHHHHHHHTTSS-HHHHHHHHHHHHHHHHHHHHHTTS----

Foldseek 3Di:
DVVVVVVLVVLVVVLVVLVVVLVVVLVVLVPDDDDDDDPPDDDDDPVNSVVVNVVSVVS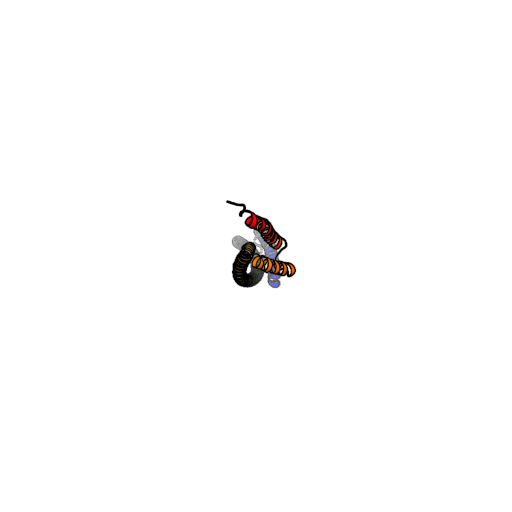VVVSVVSVVVSVVVVVVVVVVVVVVVVVVVVVVVVVVVVVVVVVVVVVVVVVVVVVVVVVVVVVVVVVVVVVVVVVVVVVVVVLVVLLVQLLPDPVSNVVSLVVLVVCVVVVVDDPVSNVVSVVSNVVNVVVVVCVVVVPPDD